Protein AF-A0A1G3A917-F1 (afdb_monomer)

Solvent-accessible surface area (backbone atoms only — not comparable to full-atom values): 10271 Å² total; per-residue (Å²): 111,70,70,58,53,52,50,47,42,50,73,70,35,56,65,88,76,51,62,73,64,48,47,64,77,70,24,57,96,47,52,65,67,60,35,37,76,32,86,88,42,58,48,69,62,39,51,50,41,41,50,47,25,75,63,65,50,71,89,45,44,70,58,27,54,52,27,53,67,42,92,51,65,61,38,20,35,29,12,32,46,22,36,33,68,41,28,64,78,30,54,90,41,45,72,60,35,63,55,30,58,70,45,98,45,67,70,37,19,41,40,19,23,44,27,31,32,55,64,73,38,36,69,66,19,48,67,59,38,46,65,41,44,70,40,91,48,53,55,45,15,50,52,30,49,50,40,53,49,53,37,34,76,72,66,63,42,54,70,68,57,51,34,62,63,54,56,90,68,80,76,68,91,58,60,66,70,60,55,48,70,62,61,63,73,82,131

Nearest PDB structures (foldseek):
  3l9t-assembly1_A  TM=4.695E-01  e=6.646E-02  Streptococcus mutans UA159
  4x8q-assembly1_A  TM=4.465E-01  e=1.042E-01  Streptococcus mutans
  7owg-assembly1_Y-2  TM=4.826E-01  e=1.788E-01  Homo sapiens
  7vpw-assembly1_A  TM=4.754E-01  e=8.634E-01  Homo sapiens

Foldseek 3Di:
DVVVVLVVCVVQLPPVLPQPLCQCVQQPVHHSSVSSPDPLRPSNLLSVLLVLLVVLDLVCLVVLLVQCPDPRVSSVLSSLSSLLSVQCSNLVSLVSLVVQCPPPGLSSVLSSLLSVLSVVNVVVSLVSLLVQLLDPRQSSVVSSLVSVVSCCVVVSDPLVRLLVSCDPRDRPPDDPVSCCSNVDDDD

Radius of gyration: 16.98 Å; Cα contacts (8 Å, |Δi|>4): 232; chains: 1; bounding box: 40×34×51 Å

Mean predicted aligned error: 4.38 Å

Structure (mmCIF, N/CA/C/O backbone):
data_AF-A0A1G3A917-F1
#
_entry.id   AF-A0A1G3A917-F1
#
loop_
_atom_site.group_PDB
_atom_site.id
_atom_site.type_symbol
_atom_site.label_atom_id
_atom_site.label_alt_id
_atom_site.label_comp_id
_atom_site.label_asym_id
_atom_site.label_entity_id
_atom_site.label_seq_id
_atom_site.pdbx_PDB_ins_code
_atom_site.Cartn_x
_atom_site.Cartn_y
_atom_site.Cartn_z
_atom_site.occupancy
_atom_site.B_iso_or_equiv
_atom_site.auth_seq_id
_atom_site.auth_comp_id
_atom_site.auth_asym_id
_atom_site.auth_atom_id
_atom_site.pdbx_PDB_model_num
ATOM 1 N N . MET A 1 1 ? -4.226 10.669 -25.600 1.00 65.75 1 MET A N 1
ATOM 2 C CA . MET A 1 1 ? -3.562 11.257 -24.411 1.00 65.75 1 MET A CA 1
ATOM 3 C C . MET A 1 1 ? -3.010 10.174 -23.483 1.00 65.75 1 MET A C 1
ATOM 5 O O . MET A 1 1 ? -1.803 10.152 -23.299 1.00 65.75 1 MET A O 1
ATOM 9 N N . ARG A 1 2 ? -3.831 9.229 -22.990 1.00 80.12 2 ARG A N 1
ATOM 10 C CA . ARG A 1 2 ? -3.392 8.141 -22.085 1.00 80.12 2 ARG A CA 1
ATOM 11 C C . ARG A 1 2 ? -2.236 7.281 -22.622 1.00 80.12 2 ARG A C 1
ATOM 13 O O . ARG A 1 2 ? -1.278 7.042 -21.905 1.00 80.12 2 ARG A O 1
ATOM 20 N N . GLU A 1 3 ? -2.277 6.881 -23.892 1.00 85.75 3 GLU A N 1
ATOM 21 C CA . GLU A 1 3 ? -1.203 6.067 -24.491 1.00 85.75 3 GLU A CA 1
ATOM 22 C C . GLU A 1 3 ? 0.139 6.801 -24.621 1.00 85.75 3 GLU A C 1
ATOM 24 O O . GLU A 1 3 ? 1.191 6.179 -24.504 1.00 85.75 3 GLU A O 1
ATOM 29 N N . ILE A 1 4 ? 0.108 8.115 -24.866 1.00 88.88 4 ILE A N 1
ATOM 30 C CA . ILE A 1 4 ? 1.322 8.937 -24.978 1.00 88.88 4 ILE A CA 1
ATOM 31 C C . ILE A 1 4 ? 1.972 9.048 -23.599 1.00 88.88 4 ILE A C 1
ATOM 33 O O . ILE A 1 4 ? 3.148 8.735 -23.462 1.00 88.88 4 ILE A O 1
ATOM 37 N N . LEU A 1 5 ? 1.174 9.363 -22.571 1.00 89.38 5 LEU A N 1
ATOM 38 C CA . LEU A 1 5 ? 1.649 9.418 -21.190 1.00 89.38 5 LEU A CA 1
ATOM 39 C C . LEU A 1 5 ? 2.227 8.072 -20.739 1.00 89.38 5 LEU A C 1
ATOM 41 O O . LEU A 1 5 ? 3.305 8.029 -20.161 1.00 89.38 5 LEU A O 1
ATOM 45 N N . ARG A 1 6 ? 1.555 6.962 -21.064 1.00 92.75 6 ARG A N 1
ATOM 46 C CA . ARG A 1 6 ? 2.050 5.617 -20.747 1.00 92.75 6 ARG A CA 1
ATOM 47 C C . ARG A 1 6 ? 3.413 5.343 -21.384 1.00 92.75 6 ARG A C 1
ATOM 49 O O . ARG A 1 6 ? 4.300 4.806 -20.727 1.00 92.75 6 ARG A O 1
ATOM 56 N N . LYS A 1 7 ? 3.585 5.701 -22.662 1.00 94.00 7 LYS A N 1
ATOM 57 C CA . LYS A 1 7 ? 4.874 5.569 -23.357 1.00 94.00 7 LYS A CA 1
ATOM 58 C C . LYS A 1 7 ? 5.948 6.426 -22.701 1.00 94.00 7 LYS A C 1
ATOM 60 O O . LYS A 1 7 ? 7.072 5.955 -22.576 1.00 94.00 7 LYS A O 1
ATOM 65 N N . ASP A 1 8 ? 5.606 7.636 -22.270 1.00 94.81 8 ASP A N 1
ATOM 66 C CA . ASP A 1 8 ? 6.546 8.517 -21.585 1.00 94.81 8 ASP A CA 1
ATOM 67 C C . ASP A 1 8 ? 6.965 7.965 -20.223 1.00 94.81 8 ASP A C 1
ATOM 69 O O . ASP A 1 8 ? 8.164 7.839 -20.009 1.00 94.81 8 ASP A O 1
ATOM 73 N N . ILE A 1 9 ? 6.025 7.524 -19.382 1.00 95.81 9 ILE A N 1
ATOM 74 C CA . ILE A 1 9 ? 6.294 6.877 -18.081 1.00 95.81 9 ILE A CA 1
ATOM 75 C C . ILE A 1 9 ? 7.260 5.695 -18.237 1.00 95.81 9 ILE A C 1
ATOM 77 O O . ILE A 1 9 ? 8.243 5.577 -17.505 1.00 95.81 9 ILE A O 1
ATOM 81 N N . VAL A 1 10 ? 7.005 4.820 -19.216 1.00 97.06 10 VAL A N 1
ATOM 82 C CA . VAL A 1 10 ? 7.867 3.659 -19.485 1.00 97.06 10 VAL A CA 1
ATOM 83 C C . VAL A 1 10 ? 9.237 4.099 -20.001 1.00 97.06 10 VAL A C 1
ATOM 85 O O . VAL A 1 10 ? 10.260 3.604 -19.534 1.00 97.06 10 VAL A O 1
ATOM 88 N N . ARG A 1 11 ? 9.276 5.052 -20.939 1.00 96.69 11 ARG A N 1
ATOM 89 C CA . ARG A 1 11 ? 10.516 5.554 -21.548 1.00 96.69 11 ARG A CA 1
ATOM 90 C C . ARG A 1 11 ? 11.424 6.238 -20.532 1.00 96.69 11 ARG A C 1
ATOM 92 O O . ARG A 1 11 ? 12.632 6.034 -20.579 1.00 96.69 11 ARG A O 1
ATOM 99 N N . THR A 1 12 ? 10.867 7.066 -19.653 1.00 95.56 12 THR A N 1
ATOM 100 C CA . THR A 1 12 ? 11.625 7.763 -18.604 1.00 95.56 12 THR A CA 1
ATOM 101 C C . THR A 1 12 ? 11.897 6.876 -17.397 1.00 95.56 12 THR A C 1
ATOM 103 O O . THR A 1 12 ? 12.723 7.243 -16.565 1.00 95.56 12 THR A O 1
ATOM 106 N N . ARG A 1 13 ? 11.258 5.699 -17.334 1.00 97.25 13 ARG A N 1
ATOM 107 C CA . ARG A 1 13 ? 11.349 4.743 -16.225 1.00 97.25 13 ARG A CA 1
ATOM 108 C C . ARG A 1 13 ? 10.963 5.422 -14.916 1.00 97.25 13 ARG A C 1
ATOM 110 O O . ARG A 1 13 ? 11.703 5.385 -13.939 1.00 97.25 13 ARG A O 1
ATOM 117 N N 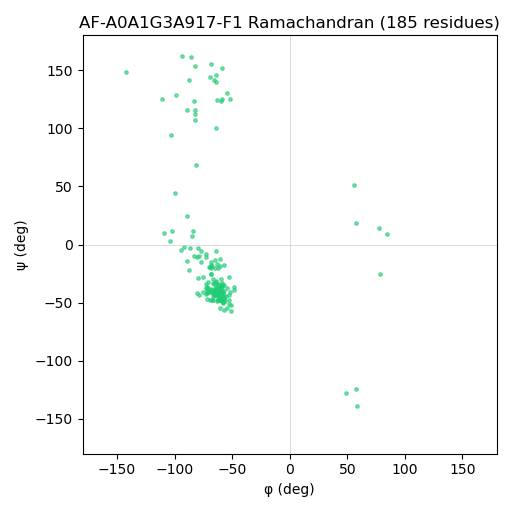. ASP A 1 14 ? 9.803 6.070 -14.960 1.00 96.38 14 ASP A N 1
ATOM 118 C CA . ASP A 1 14 ? 9.286 6.935 -13.905 1.00 96.38 14 ASP A CA 1
ATOM 119 C C . ASP A 1 14 ? 9.297 6.234 -12.542 1.00 96.38 14 ASP A C 1
ATOM 121 O O . ASP A 1 14 ? 8.751 5.139 -12.382 1.00 96.38 14 ASP A O 1
ATOM 125 N N . THR A 1 15 ? 9.936 6.864 -11.560 1.00 95.88 15 THR A N 1
ATOM 126 C CA . THR A 1 15 ? 10.049 6.363 -10.188 1.00 95.88 15 THR A CA 1
ATOM 127 C C . THR A 1 15 ? 8.826 6.693 -9.345 1.00 95.88 15 THR A C 1
ATOM 129 O O . THR A 1 15 ? 8.685 6.129 -8.267 1.00 95.88 15 THR A O 1
ATOM 132 N N . GLY A 1 16 ? 7.914 7.544 -9.831 1.00 95.50 16 GLY A N 1
ATOM 133 C CA . GLY A 1 16 ? 6.670 7.897 -9.138 1.00 95.50 16 GLY A CA 1
ATOM 134 C C . GLY A 1 16 ? 5.689 6.732 -8.951 1.00 95.50 16 GLY A C 1
ATOM 135 O O . GLY A 1 16 ? 4.667 6.890 -8.296 1.00 95.50 16 GLY A O 1
ATOM 136 N N . LEU A 1 17 ? 5.983 5.556 -9.516 1.00 96.81 17 LEU A N 1
ATOM 137 C CA . LEU A 1 17 ? 5.229 4.318 -9.288 1.00 96.81 17 LEU A CA 1
ATOM 138 C C . LEU A 1 17 ? 5.778 3.474 -8.129 1.00 96.81 17 LEU A C 1
ATOM 140 O O . LEU A 1 17 ? 5.231 2.407 -7.845 1.00 96.81 17 LEU A O 1
ATOM 144 N N . ILE A 1 18 ? 6.870 3.906 -7.501 1.00 97.75 18 ILE A N 1
ATOM 145 C CA . ILE A 1 18 ? 7.480 3.245 -6.352 1.00 97.75 18 ILE A CA 1
ATOM 146 C C . ILE A 1 18 ? 7.007 3.991 -5.091 1.00 97.75 18 ILE A C 1
ATOM 148 O O . ILE A 1 18 ? 7.149 5.211 -5.046 1.00 97.75 18 ILE A O 1
ATOM 152 N N . PRO A 1 19 ? 6.469 3.302 -4.071 1.00 96.75 19 PRO A N 1
ATOM 153 C CA . PRO A 1 19 ? 6.174 3.926 -2.781 1.00 96.75 19 PRO A CA 1
ATOM 154 C C . PRO A 1 19 ? 7.458 4.410 -2.101 1.00 96.75 19 PRO A C 1
ATOM 156 O O . PRO A 1 19 ? 8.473 3.710 -2.124 1.00 96.75 19 PRO A O 1
ATOM 159 N N . GLU A 1 20 ? 7.419 5.582 -1.477 1.00 94.69 20 GLU A N 1
ATOM 160 C CA . GLU A 1 20 ? 8.595 6.257 -0.919 1.00 94.69 20 GLU A CA 1
ATOM 161 C C . GLU A 1 20 ? 9.285 5.421 0.165 1.00 94.69 20 GLU A C 1
ATOM 163 O O . GLU A 1 20 ? 10.514 5.342 0.196 1.00 94.69 20 GLU A O 1
ATOM 168 N N . GLY A 1 21 ? 8.504 4.707 0.985 1.00 95.00 21 GLY A N 1
ATOM 169 C CA . GLY A 1 21 ? 9.012 3.777 1.996 1.00 95.00 21 GLY A CA 1
ATOM 170 C C . GLY A 1 21 ? 9.849 2.628 1.426 1.00 95.00 21 GLY A C 1
ATOM 171 O O . GLY A 1 21 ? 10.663 2.032 2.132 1.00 95.00 21 GLY A O 1
ATOM 172 N N . MET A 1 22 ? 9.728 2.347 0.124 1.00 97.12 22 MET A N 1
ATOM 173 C CA . MET A 1 22 ? 10.509 1.310 -0.543 1.00 97.12 22 MET A CA 1
ATOM 174 C C . MET A 1 22 ? 11.850 1.801 -1.104 1.00 97.12 22 MET A C 1
ATOM 176 O O . MET A 1 22 ? 12.678 0.962 -1.472 1.00 97.12 22 MET A O 1
ATOM 180 N N . PHE A 1 23 ? 12.083 3.117 -1.205 1.00 95.81 23 PHE A N 1
ATOM 181 C CA . PHE A 1 23 ? 13.220 3.677 -1.950 1.00 95.81 23 PHE A CA 1
ATOM 182 C C . PHE A 1 23 ? 14.563 3.157 -1.447 1.00 95.81 23 PHE A C 1
ATOM 184 O O . PHE A 1 23 ? 15.304 2.558 -2.227 1.00 95.81 23 PHE A O 1
ATOM 191 N N . GLU A 1 24 ? 14.848 3.332 -0.155 1.00 94.12 24 GLU A N 1
ATOM 192 C CA . GLU A 1 24 ? 16.149 2.999 0.439 1.00 94.12 24 GLU A CA 1
ATOM 193 C C . GLU A 1 24 ? 16.514 1.527 0.222 1.00 94.12 24 GLU A C 1
ATOM 195 O O . GLU A 1 24 ? 17.606 1.200 -0.243 1.00 94.12 24 GLU A O 1
ATOM 200 N N . ARG A 1 25 ? 15.566 0.621 0.483 1.00 96.12 25 ARG A N 1
ATOM 201 C CA . ARG A 1 25 ? 15.803 -0.821 0.363 1.00 96.12 25 ARG A CA 1
ATOM 202 C C . ARG A 1 25 ? 15.903 -1.285 -1.092 1.00 96.12 25 ARG A C 1
ATOM 204 O O . ARG A 1 25 ? 16.648 -2.223 -1.361 1.00 96.12 25 ARG A O 1
ATOM 211 N N . LEU A 1 26 ? 15.161 -0.678 -2.022 1.00 96.69 26 LEU A N 1
ATOM 212 C CA . LEU A 1 26 ? 15.235 -1.034 -3.445 1.00 96.69 26 LEU A CA 1
ATOM 213 C C . LEU A 1 26 ? 16.533 -0.547 -4.092 1.00 96.69 26 LEU A C 1
ATOM 215 O O . LEU A 1 26 ? 17.142 -1.282 -4.871 1.00 96.69 26 LEU A O 1
ATOM 219 N N . MET A 1 27 ? 16.954 0.680 -3.780 1.00 95.31 27 MET A N 1
ATOM 220 C CA . MET A 1 27 ? 18.143 1.266 -4.391 1.00 95.31 27 MET A CA 1
ATOM 221 C C . MET A 1 27 ? 19.447 0.762 -3.757 1.00 95.31 27 MET A C 1
ATOM 223 O O . MET A 1 27 ? 20.456 0.651 -4.461 1.00 95.31 27 MET A O 1
ATOM 227 N N . GLY A 1 28 ? 19.425 0.387 -2.472 1.00 95.06 28 GLY A N 1
ATOM 228 C CA . GLY A 1 28 ? 20.620 -0.023 -1.735 1.00 95.06 28 GLY A CA 1
ATOM 229 C C . GLY A 1 28 ? 21.670 1.087 -1.762 1.00 95.06 28 GLY A C 1
ATOM 230 O O . GLY A 1 28 ? 21.372 2.230 -1.435 1.00 95.06 28 GLY A O 1
ATOM 231 N N . ASP A 1 29 ? 22.878 0.767 -2.226 1.00 94.94 29 ASP A N 1
ATOM 232 C CA . ASP A 1 29 ? 23.981 1.736 -2.333 1.00 94.94 29 ASP A CA 1
ATOM 233 C C . ASP A 1 29 ? 23.898 2.653 -3.572 1.00 94.94 29 ASP A C 1
ATOM 235 O O . ASP A 1 29 ? 24.761 3.507 -3.778 1.00 94.94 29 ASP A O 1
ATOM 239 N N . LYS A 1 30 ? 22.902 2.457 -4.444 1.00 95.25 30 LYS A N 1
ATOM 240 C CA . LYS A 1 30 ? 22.731 3.231 -5.683 1.00 95.25 30 LYS A CA 1
ATOM 241 C C . LYS A 1 30 ? 21.803 4.414 -5.464 1.00 95.25 30 LYS A C 1
ATOM 243 O O . LYS A 1 30 ? 20.974 4.414 -4.564 1.00 95.25 30 LYS A O 1
ATOM 248 N N . THR A 1 31 ? 21.851 5.387 -6.365 1.00 96.12 31 THR A N 1
ATOM 249 C CA . THR A 1 31 ? 20.781 6.384 -6.466 1.00 96.12 31 THR A CA 1
ATOM 250 C C . THR A 1 31 ? 19.483 5.748 -6.974 1.00 96.12 31 THR A C 1
ATOM 252 O O . THR A 1 31 ? 19.497 4.765 -7.724 1.00 96.12 31 THR A O 1
ATOM 255 N N . LEU A 1 32 ? 18.339 6.355 -6.643 1.00 95.81 32 LEU A N 1
ATOM 256 C CA . LEU A 1 32 ? 17.041 5.906 -7.157 1.00 95.81 32 LEU A CA 1
ATOM 257 C C . LEU A 1 32 ? 16.991 5.937 -8.696 1.00 95.81 32 LEU A C 1
ATOM 259 O O . LEU A 1 32 ? 16.410 5.044 -9.307 1.00 95.81 32 LEU A O 1
ATOM 263 N N . TYR A 1 33 ? 17.655 6.913 -9.330 1.00 96.19 33 TYR A N 1
ATOM 264 C CA . TYR A 1 33 ? 17.778 6.975 -10.789 1.00 96.19 33 TYR A CA 1
ATOM 265 C C . TYR A 1 33 ? 18.528 5.760 -11.352 1.00 96.19 33 TYR A C 1
ATOM 267 O O . TYR A 1 33 ? 18.052 5.121 -12.287 1.00 96.19 33 TYR A O 1
ATOM 275 N N . GLU A 1 34 ? 19.673 5.390 -10.777 1.00 97.44 34 GLU A N 1
ATOM 276 C CA . GLU A 1 34 ? 20.443 4.219 -11.219 1.00 97.44 34 GLU A CA 1
ATOM 277 C C . GLU A 1 34 ? 19.683 2.909 -11.002 1.00 97.44 34 GLU A C 1
ATOM 279 O O . GLU A 1 34 ? 19.716 2.026 -11.864 1.00 97.44 34 GLU A O 1
ATOM 284 N N . TYR A 1 35 ? 18.968 2.779 -9.880 1.00 97.56 35 TYR A N 1
ATOM 285 C CA . TYR A 1 35 ? 18.048 1.665 -9.664 1.00 97.56 35 TYR A CA 1
ATOM 286 C C . TYR A 1 35 ? 16.981 1.623 -10.760 1.00 97.56 35 TYR A C 1
ATOM 288 O O . TYR A 1 35 ? 16.806 0.582 -11.401 1.00 97.56 35 TYR A O 1
ATOM 296 N N . ALA A 1 36 ? 16.331 2.759 -11.025 1.00 97.19 36 ALA A N 1
ATOM 297 C CA . ALA A 1 36 ? 15.288 2.868 -12.029 1.00 97.19 36 ALA A CA 1
ATOM 298 C C . ALA A 1 36 ? 15.808 2.476 -13.410 1.00 97.19 36 ALA A C 1
ATOM 300 O O . ALA A 1 36 ? 15.134 1.725 -14.097 1.00 97.19 36 ALA A O 1
ATOM 301 N N . GLN A 1 37 ? 17.018 2.879 -13.806 1.00 97.06 37 GLN A N 1
ATOM 302 C CA . GLN A 1 37 ? 17.626 2.496 -15.090 1.00 97.06 37 GLN A CA 1
ATOM 303 C C . GLN A 1 37 ? 18.089 1.028 -15.159 1.00 97.06 37 GLN A C 1
ATOM 305 O O . GLN A 1 37 ? 18.412 0.533 -16.238 1.00 97.06 37 GLN A O 1
ATOM 310 N N . SER A 1 38 ? 18.113 0.306 -14.039 1.00 96.81 38 SER A N 1
ATOM 311 C CA . SER A 1 38 ? 18.551 -1.088 -13.998 1.00 96.81 38 SER A CA 1
ATOM 312 C C . SER A 1 38 ? 17.433 -2.082 -14.332 1.00 96.81 38 SER A C 1
ATOM 314 O O . SER A 1 38 ? 16.245 -1.791 -14.197 1.00 96.81 38 SER A O 1
ATOM 316 N N . ILE A 1 39 ? 17.819 -3.313 -14.687 1.00 95.88 39 ILE A N 1
ATOM 317 C CA . ILE A 1 39 ? 16.880 -4.425 -14.922 1.00 95.88 39 ILE A CA 1
ATOM 318 C C . ILE A 1 39 ? 16.077 -4.824 -13.676 1.00 95.88 39 ILE A C 1
ATOM 320 O O . ILE A 1 39 ? 15.069 -5.514 -13.800 1.00 95.88 39 ILE A O 1
ATOM 324 N N . ALA A 1 40 ? 16.521 -4.409 -12.483 1.00 96.44 40 ALA A N 1
ATOM 325 C CA . ALA A 1 40 ? 15.826 -4.698 -11.235 1.00 96.44 40 ALA A CA 1
ATOM 326 C C . ALA A 1 40 ? 14.485 -3.958 -11.136 1.00 96.44 40 ALA A C 1
ATOM 328 O O . ALA A 1 40 ? 13.642 -4.384 -10.358 1.00 96.44 40 ALA A O 1
ATOM 329 N N . TYR A 1 41 ? 14.270 -2.909 -11.943 1.00 97.88 41 TYR A N 1
ATOM 330 C CA . TYR A 1 41 ? 13.019 -2.158 -12.004 1.00 97.88 41 TYR A CA 1
ATOM 331 C C . TYR A 1 41 ? 12.193 -2.530 -13.256 1.00 97.88 41 TYR A C 1
ATOM 333 O O . TYR A 1 41 ? 12.412 -1.979 -14.338 1.00 97.88 41 TYR A O 1
ATOM 341 N N . PRO A 1 42 ? 11.233 -3.469 -13.176 1.00 97.75 42 PRO A N 1
ATOM 342 C CA . PRO A 1 42 ? 10.442 -3.911 -14.324 1.00 97.75 42 PRO A CA 1
ATOM 343 C C . PRO A 1 42 ? 9.276 -2.946 -14.617 1.00 97.75 42 PRO A C 1
ATOM 345 O O . PRO A 1 42 ? 8.107 -3.296 -14.431 1.00 97.75 42 PRO A O 1
ATOM 348 N N . ILE A 1 43 ? 9.589 -1.725 -15.064 1.00 97.62 43 ILE A N 1
ATOM 349 C CA . ILE A 1 43 ? 8.623 -0.628 -15.257 1.00 97.62 43 ILE A CA 1
ATOM 350 C C . ILE A 1 43 ? 7.411 -1.025 -16.109 1.00 97.62 43 ILE A C 1
ATOM 352 O O . ILE A 1 43 ? 6.289 -0.681 -15.758 1.00 97.62 43 ILE A O 1
ATOM 356 N N . GLU A 1 44 ? 7.581 -1.789 -17.188 1.00 97.38 44 GLU A N 1
ATOM 357 C CA . GLU A 1 44 ? 6.479 -2.165 -18.081 1.00 97.38 44 GLU A CA 1
ATOM 358 C C . GLU A 1 44 ? 5.415 -2.992 -17.355 1.00 97.38 44 GLU A C 1
ATOM 360 O O . GLU A 1 44 ? 4.218 -2.764 -17.544 1.00 97.38 44 GLU A O 1
ATOM 365 N N . ARG A 1 45 ? 5.860 -3.920 -16.497 1.00 98.19 45 ARG A N 1
ATOM 366 C CA . ARG A 1 45 ? 4.989 -4.781 -15.685 1.00 98.19 45 ARG A CA 1
ATOM 367 C C . ARG A 1 45 ? 4.327 -3.986 -14.565 1.00 98.19 45 ARG A C 1
ATOM 369 O O . ARG A 1 45 ? 3.152 -4.184 -14.280 1.00 98.19 45 ARG A O 1
ATOM 376 N N . ILE A 1 46 ? 5.074 -3.070 -13.948 1.00 98.44 46 ILE A N 1
ATOM 377 C CA . ILE A 1 46 ? 4.558 -2.190 -12.893 1.00 98.44 46 ILE A CA 1
ATOM 378 C C . ILE A 1 46 ? 3.460 -1.285 -13.455 1.00 98.44 46 ILE A C 1
ATOM 380 O O . ILE A 1 46 ? 2.370 -1.237 -12.894 1.00 98.44 46 ILE A O 1
ATOM 384 N N . VAL A 1 47 ? 3.707 -0.639 -14.597 1.00 97.81 47 VAL A N 1
ATOM 385 C CA . VAL A 1 47 ? 2.725 0.210 -15.286 1.00 97.81 47 VAL A CA 1
ATOM 386 C C . VAL A 1 47 ? 1.490 -0.588 -15.685 1.00 97.81 47 VAL A C 1
ATOM 388 O O . VAL A 1 47 ? 0.385 -0.081 -15.548 1.00 97.81 47 VAL A O 1
ATOM 391 N N . GLU A 1 48 ? 1.642 -1.828 -16.158 1.00 97.69 48 GLU A N 1
ATOM 392 C CA . GLU A 1 48 ? 0.497 -2.690 -16.471 1.00 97.69 48 GLU A CA 1
ATOM 393 C C . GLU A 1 48 ? -0.403 -2.914 -15.249 1.00 97.69 48 GLU A C 1
ATOM 395 O O . GLU A 1 48 ? -1.612 -2.707 -15.338 1.00 97.69 48 GLU A O 1
ATOM 400 N N . VAL A 1 49 ? 0.162 -3.281 -14.097 1.00 98.44 49 VAL A N 1
ATOM 401 C CA . VAL A 1 49 ? -0.636 -3.520 -12.883 1.00 98.44 49 VAL A CA 1
ATOM 402 C C . VAL A 1 49 ? -1.196 -2.217 -12.309 1.00 98.44 49 VAL A C 1
ATOM 404 O O . VAL A 1 49 ? -2.351 -2.191 -11.886 1.00 98.44 49 VAL A O 1
ATOM 407 N N . ALA A 1 50 ? -0.441 -1.119 -12.365 1.00 97.88 50 ALA A N 1
ATOM 408 C CA . ALA A 1 50 ? -0.924 0.202 -11.973 1.00 97.88 50 ALA A CA 1
ATOM 409 C C . ALA A 1 50 ? -2.095 0.676 -12.856 1.00 97.88 50 ALA A C 1
ATOM 411 O O . ALA A 1 50 ? -3.080 1.206 -12.345 1.00 97.88 50 ALA A O 1
ATOM 412 N N . ASP A 1 51 ? -2.041 0.425 -14.170 1.00 96.75 51 ASP A N 1
ATOM 413 C CA . ASP A 1 51 ? -3.140 0.702 -15.101 1.00 96.75 51 ASP A CA 1
ATOM 414 C C . ASP A 1 51 ? -4.397 -0.108 -14.745 1.00 96.75 51 ASP A C 1
ATOM 416 O O . ASP A 1 51 ? -5.503 0.444 -14.768 1.00 96.75 51 ASP A O 1
ATOM 420 N N . LEU A 1 52 ? -4.236 -1.393 -14.393 1.00 97.44 52 LEU A N 1
ATOM 421 C CA . LEU A 1 52 ? -5.338 -2.243 -13.928 1.00 97.44 52 LEU A CA 1
ATOM 422 C C . LEU A 1 52 ? -5.945 -1.690 -12.635 1.00 97.44 52 LEU A C 1
ATOM 424 O O . LEU A 1 52 ? -7.161 -1.530 -12.563 1.00 97.44 52 LEU A O 1
ATOM 428 N N . ALA A 1 53 ? -5.119 -1.332 -11.651 1.00 97.44 53 ALA A N 1
ATOM 429 C CA . ALA A 1 53 ? -5.574 -0.740 -10.396 1.00 97.44 53 ALA A CA 1
ATOM 430 C C . ALA A 1 53 ? -6.351 0.571 -10.633 1.00 97.44 53 ALA A C 1
ATOM 432 O O . ALA A 1 53 ? -7.475 0.734 -10.157 1.00 97.44 53 ALA A O 1
ATOM 433 N N . ALA A 1 54 ? -5.802 1.478 -11.444 1.00 95.75 54 ALA A N 1
ATOM 434 C CA . ALA A 1 54 ? -6.411 2.771 -11.753 1.00 95.7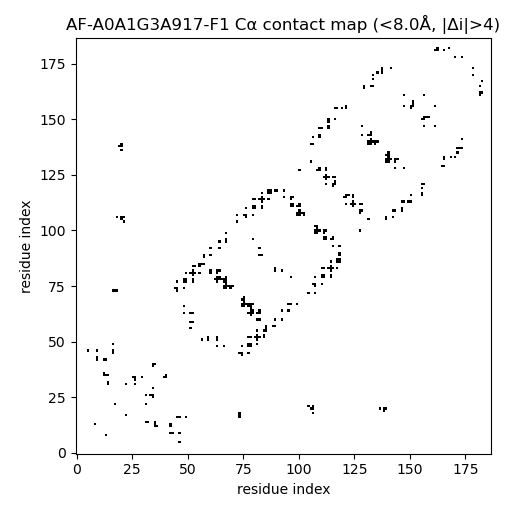5 54 ALA A CA 1
ATOM 435 C C . ALA A 1 54 ? -7.687 2.670 -12.609 1.00 95.75 54 ALA A C 1
ATOM 437 O O . ALA A 1 54 ? -8.475 3.615 -12.648 1.00 95.75 54 ALA A O 1
ATOM 438 N N . SER A 1 55 ? -7.906 1.548 -13.304 1.00 95.69 55 SER A N 1
ATOM 439 C CA . SER A 1 55 ? -9.096 1.342 -14.140 1.00 95.69 55 SER A CA 1
ATOM 440 C C . SER A 1 55 ? -10.397 1.225 -13.341 1.00 95.69 55 SER A C 1
ATOM 442 O O . SER A 1 55 ? -11.456 1.542 -13.879 1.00 95.69 55 SER A O 1
ATOM 444 N N . ARG A 1 56 ? -10.321 0.799 -12.068 1.00 95.56 56 ARG A N 1
ATOM 445 C CA . ARG A 1 56 ? -11.479 0.468 -11.212 1.00 95.56 56 ARG A CA 1
ATOM 446 C C . ARG A 1 56 ? -12.403 -0.615 -11.791 1.00 95.56 56 ARG A C 1
ATOM 448 O O . ARG A 1 56 ? -13.553 -0.732 -11.365 1.00 95.56 56 ARG A O 1
ATOM 455 N N . ASP A 1 57 ? -11.910 -1.387 -12.756 1.00 96.19 57 ASP A N 1
ATOM 456 C CA . ASP A 1 57 ? -12.624 -2.498 -13.375 1.00 96.19 57 ASP A CA 1
ATOM 457 C C . ASP A 1 57 ? -12.500 -3.748 -12.492 1.00 96.19 57 ASP A C 1
ATOM 459 O O . ASP A 1 57 ? -11.407 -4.275 -12.278 1.00 96.19 57 ASP A O 1
ATOM 463 N N . ASP A 1 58 ? -13.621 -4.234 -11.962 1.00 94.81 58 ASP A N 1
ATOM 464 C CA . ASP A 1 58 ? -13.650 -5.431 -11.119 1.00 94.81 58 ASP A CA 1
ATOM 465 C C . ASP A 1 58 ? -13.363 -6.717 -11.903 1.00 94.81 58 ASP A C 1
ATOM 467 O O . ASP A 1 58 ? -12.900 -7.697 -11.314 1.00 94.81 58 ASP A O 1
ATOM 471 N N . SER A 1 59 ? -13.502 -6.710 -13.233 1.00 97.44 59 SER A N 1
ATOM 472 C CA . SER A 1 59 ? -13.064 -7.824 -14.078 1.00 97.44 59 SER A CA 1
ATOM 473 C C . SER A 1 59 ? -11.542 -8.032 -14.046 1.00 97.44 59 SER A C 1
ATOM 475 O O . SER A 1 59 ? -11.058 -9.133 -14.322 1.00 97.44 59 SER A O 1
ATOM 477 N N . ALA A 1 60 ? -10.775 -7.013 -13.637 1.00 97.25 60 ALA A N 1
ATOM 478 C CA . ALA A 1 60 ? -9.331 -7.103 -13.442 1.00 97.25 60 ALA A CA 1
ATOM 479 C C . ALA A 1 60 ? -8.931 -7.779 -12.118 1.00 97.25 60 ALA A C 1
ATOM 481 O O . ALA A 1 60 ? -7.753 -8.107 -11.943 1.00 97.25 60 ALA A O 1
ATOM 482 N N . LEU A 1 61 ? -9.873 -8.036 -11.201 1.00 98.25 61 LEU A N 1
ATOM 483 C CA . LEU A 1 61 ? -9.587 -8.580 -9.870 1.00 98.25 61 LEU A CA 1
ATOM 484 C C . LEU A 1 61 ? -8.739 -9.868 -9.886 1.00 98.25 61 LEU A C 1
ATOM 486 O O . LEU A 1 61 ? -7.778 -9.929 -9.119 1.00 98.25 61 LEU A O 1
ATOM 490 N N . PRO A 1 62 ? -8.972 -10.868 -10.765 1.00 98.50 62 PRO A N 1
ATOM 491 C CA . PRO A 1 62 ? -8.110 -12.051 -10.825 1.00 98.50 62 PRO A CA 1
ATOM 492 C C . PRO A 1 62 ? -6.644 -11.719 -11.137 1.00 98.50 62 PRO A C 1
ATOM 494 O O . PRO A 1 62 ? -5.735 -12.340 -10.587 1.00 98.50 62 PRO A O 1
ATOM 497 N N . LYS A 1 63 ? -6.396 -10.711 -11.985 1.00 98.50 63 LYS A N 1
ATOM 498 C CA . LYS A 1 63 ? -5.038 -10.250 -12.307 1.00 98.50 63 LYS A CA 1
ATOM 499 C C . LYS A 1 63 ? -4.412 -9.479 -11.146 1.00 98.50 63 LYS A C 1
ATOM 501 O O . LYS A 1 63 ? -3.226 -9.653 -10.890 1.00 98.50 63 LYS A O 1
ATOM 506 N N . LEU A 1 64 ? -5.196 -8.680 -10.421 1.00 98.69 64 LEU A N 1
ATOM 507 C CA . LEU A 1 64 ? -4.735 -7.981 -9.216 1.00 98.69 64 LEU A CA 1
ATOM 508 C C . LEU A 1 64 ? -4.347 -8.977 -8.110 1.00 98.69 64 LEU A C 1
ATOM 510 O O . LEU A 1 64 ? -3.267 -8.864 -7.536 1.00 98.69 64 LEU A O 1
ATOM 514 N N . ILE A 1 65 ? -5.154 -10.022 -7.887 1.00 98.69 65 ILE A N 1
ATOM 515 C CA . ILE A 1 65 ? -4.828 -11.120 -6.958 1.00 98.69 65 ILE A CA 1
ATOM 516 C C . ILE A 1 65 ? -3.547 -11.850 -7.391 1.00 98.69 65 ILE A C 1
ATOM 518 O O . ILE A 1 65 ? -2.716 -12.200 -6.549 1.00 98.69 65 ILE A O 1
ATOM 522 N N . ALA A 1 66 ? -3.351 -12.075 -8.693 1.00 98.56 66 ALA A N 1
ATOM 523 C CA . ALA A 1 66 ? -2.109 -12.651 -9.202 1.00 98.56 66 ALA A CA 1
ATOM 524 C C . ALA A 1 66 ? -0.905 -11.728 -8.939 1.00 98.56 66 ALA A C 1
ATOM 526 O O . ALA A 1 66 ? 0.127 -12.203 -8.466 1.00 98.56 66 ALA A O 1
ATOM 527 N N . ALA A 1 67 ? -1.050 -10.417 -9.153 1.00 98.75 67 ALA A N 1
ATOM 528 C CA . ALA A 1 67 ? -0.009 -9.427 -8.873 1.00 98.75 67 ALA A CA 1
ATOM 529 C C . ALA A 1 67 ? 0.386 -9.384 -7.386 1.00 98.75 67 ALA A C 1
ATOM 531 O O . ALA A 1 67 ? 1.566 -9.255 -7.076 1.00 98.75 67 ALA A O 1
ATOM 532 N N . CYS A 1 68 ? -0.553 -9.613 -6.462 1.00 98.62 68 CYS A N 1
ATOM 533 C CA . CYS A 1 68 ? -0.269 -9.769 -5.029 1.00 98.62 68 CYS A CA 1
ATOM 534 C C . CYS A 1 68 ? 0.673 -10.949 -4.696 1.00 98.62 68 CYS A C 1
ATOM 536 O O . CYS A 1 68 ? 1.131 -11.061 -3.562 1.00 98.62 68 CYS A O 1
ATOM 538 N N . ASN A 1 69 ? 0.942 -11.865 -5.632 1.00 98.19 69 ASN A N 1
ATOM 539 C CA . ASN A 1 69 ? 1.888 -12.977 -5.466 1.00 98.19 69 ASN A CA 1
ATOM 540 C C . ASN A 1 69 ? 3.220 -12.752 -6.196 1.00 98.19 69 ASN A C 1
ATOM 542 O O . ASN A 1 69 ? 4.065 -13.646 -6.208 1.00 98.19 69 ASN A O 1
ATOM 546 N N . ASP A 1 70 ? 3.411 -11.597 -6.833 1.00 98.62 70 ASP A N 1
ATOM 547 C CA . ASP A 1 70 ? 4.598 -11.357 -7.642 1.00 98.62 70 ASP A CA 1
ATOM 548 C C . ASP A 1 70 ? 5.879 -11.327 -6.788 1.00 98.62 70 ASP A C 1
ATOM 550 O O . ASP A 1 70 ? 5.877 -10.768 -5.685 1.00 98.62 70 ASP A O 1
ATOM 554 N N . PRO A 1 71 ? 7.011 -11.869 -7.274 1.00 98.06 71 PRO A N 1
ATOM 555 C CA . PRO A 1 71 ? 8.283 -11.731 -6.568 1.00 98.06 71 PRO A CA 1
ATOM 556 C C . PRO A 1 71 ? 8.698 -10.263 -6.378 1.00 98.06 71 PRO A C 1
ATOM 558 O O . PRO A 1 71 ? 9.350 -9.938 -5.383 1.00 98.06 71 PRO A O 1
ATOM 561 N N . HIS A 1 72 ? 8.307 -9.360 -7.283 1.00 98.50 72 HIS A N 1
ATOM 562 C CA . HIS A 1 72 ? 8.675 -7.954 -7.207 1.00 98.50 72 HIS A CA 1
ATOM 563 C C . HIS A 1 72 ? 7.742 -7.168 -6.261 1.00 98.50 72 HIS A C 1
ATOM 565 O O . HIS A 1 72 ? 6.533 -7.101 -6.502 1.00 98.50 72 HIS A O 1
ATOM 571 N N . PRO A 1 73 ? 8.273 -6.489 -5.226 1.00 98.56 73 PRO A N 1
ATOM 572 C CA . PRO A 1 73 ? 7.457 -5.846 -4.191 1.00 98.56 73 PRO A CA 1
ATOM 573 C C . PRO A 1 73 ? 6.569 -4.719 -4.725 1.00 98.56 73 PRO A C 1
ATOM 575 O O . PRO A 1 73 ? 5.403 -4.636 -4.357 1.00 98.56 73 PRO A O 1
ATOM 578 N N . VAL A 1 74 ? 7.056 -3.910 -5.670 1.00 98.62 74 VAL A N 1
ATOM 579 C CA . VAL A 1 74 ? 6.241 -2.833 -6.266 1.00 98.62 74 VAL A CA 1
ATOM 580 C C . VAL A 1 74 ? 5.033 -3.391 -7.036 1.00 98.62 74 VAL A C 1
ATOM 582 O O . VAL A 1 74 ? 3.970 -2.782 -7.039 1.00 98.62 74 VAL A O 1
ATOM 585 N N . ILE A 1 75 ? 5.145 -4.581 -7.643 1.00 98.81 75 ILE A N 1
ATOM 586 C CA . ILE A 1 75 ? 4.009 -5.212 -8.334 1.00 98.81 75 ILE A CA 1
ATOM 587 C C . ILE A 1 75 ? 2.980 -5.706 -7.312 1.00 98.81 75 ILE A C 1
ATOM 589 O O . ILE A 1 75 ? 1.782 -5.493 -7.503 1.00 98.81 75 ILE A O 1
ATOM 593 N N . ARG A 1 76 ? 3.437 -6.299 -6.200 1.00 98.81 76 ARG A N 1
ATOM 594 C CA . ARG A 1 76 ? 2.552 -6.688 -5.093 1.00 98.81 76 ARG A CA 1
ATOM 595 C C . ARG A 1 76 ? 1.829 -5.490 -4.488 1.00 98.81 76 ARG A C 1
ATOM 597 O O . ARG A 1 76 ? 0.625 -5.580 -4.269 1.00 98.81 76 ARG A O 1
ATOM 604 N N . TYR A 1 77 ? 2.541 -4.378 -4.284 1.00 98.81 77 TYR A N 1
ATOM 605 C CA . TYR A 1 77 ? 1.958 -3.115 -3.833 1.00 98.81 77 TYR A CA 1
ATOM 606 C C . TYR A 1 77 ? 0.814 -2.684 -4.752 1.00 98.81 77 TYR A C 1
ATOM 608 O O . TYR A 1 77 ? -0.309 -2.552 -4.284 1.00 98.81 77 TYR A O 1
ATOM 616 N N . TRP A 1 78 ? 1.043 -2.577 -6.066 1.00 98.81 78 TRP A N 1
ATOM 617 C CA . TRP A 1 78 ? -0.014 -2.181 -7.004 1.00 98.81 78 TRP A CA 1
ATOM 618 C C . TRP A 1 78 ? -1.171 -3.185 -7.091 1.00 98.81 78 TRP A C 1
ATOM 620 O O . TRP A 1 78 ? -2.316 -2.774 -7.279 1.00 98.81 78 TRP A O 1
ATOM 630 N N . GLY A 1 79 ? -0.910 -4.483 -6.907 1.00 98.75 79 GLY A N 1
ATOM 631 C CA . GLY A 1 79 ? -1.960 -5.498 -6.775 1.00 98.75 79 GLY A CA 1
ATOM 632 C C . GLY A 1 79 ? -2.873 -5.233 -5.573 1.00 98.75 79 GLY A C 1
ATOM 633 O O . GLY A 1 79 ? -4.099 -5.217 -5.712 1.00 98.75 79 GLY A O 1
ATOM 634 N N . ALA A 1 80 ? -2.280 -4.954 -4.410 1.00 98.81 80 ALA A N 1
ATOM 635 C CA . ALA A 1 80 ? -3.010 -4.615 -3.193 1.00 98.81 80 ALA A CA 1
ATOM 636 C C . ALA A 1 80 ? -3.715 -3.250 -3.298 1.00 98.81 80 ALA A C 1
ATOM 638 O O . ALA A 1 80 ? -4.886 -3.153 -2.939 1.00 98.81 80 ALA A O 1
ATOM 639 N N . THR A 1 81 ? -3.074 -2.237 -3.889 1.00 98.81 81 THR A N 1
ATOM 640 C CA . THR A 1 81 ? -3.679 -0.926 -4.188 1.00 98.81 81 THR A CA 1
ATOM 641 C C . THR A 1 81 ? -4.892 -1.064 -5.102 1.00 98.81 81 THR A C 1
ATOM 643 O O . THR A 1 81 ? -5.918 -0.432 -4.870 1.00 98.81 81 THR A O 1
ATOM 646 N N . GLY A 1 82 ? -4.833 -1.926 -6.121 1.00 98.69 82 GLY A N 1
ATOM 647 C CA . GLY A 1 82 ? -5.995 -2.217 -6.960 1.00 98.69 82 GLY A CA 1
ATOM 648 C C . GLY A 1 82 ? -7.148 -2.837 -6.170 1.00 98.69 82 GLY A C 1
ATOM 649 O O . GLY A 1 82 ? -8.301 -2.465 -6.376 1.00 98.69 82 GLY A O 1
ATOM 650 N N . CYS A 1 83 ? -6.849 -3.731 -5.224 1.00 98.75 83 CYS A N 1
ATOM 651 C CA . CYS A 1 83 ? -7.863 -4.293 -4.330 1.00 98.75 83 CYS A CA 1
ATOM 652 C C . CYS A 1 83 ? -8.465 -3.222 -3.404 1.00 98.75 83 CYS A C 1
ATOM 654 O O . CYS A 1 83 ? -9.685 -3.168 -3.272 1.00 98.75 83 CYS A O 1
ATOM 656 N N . LEU A 1 84 ? -7.639 -2.339 -2.830 1.00 98.75 84 LEU A N 1
ATOM 657 C CA . LEU A 1 84 ? -8.087 -1.187 -2.038 1.00 98.75 84 LEU A CA 1
ATOM 658 C C . LEU A 1 84 ? -9.040 -0.295 -2.844 1.00 98.75 84 LEU A C 1
ATOM 660 O O . LEU A 1 84 ? -10.132 0.023 -2.383 1.00 98.75 84 LEU A O 1
ATOM 664 N N . ILE A 1 85 ? -8.666 0.053 -4.078 1.00 98.56 85 ILE A N 1
ATOM 665 C CA . ILE A 1 85 ? -9.476 0.890 -4.977 1.00 98.56 85 ILE A CA 1
ATOM 666 C C . ILE A 1 85 ? -10.838 0.247 -5.284 1.00 98.56 85 ILE A C 1
ATOM 668 O O . ILE A 1 85 ? -11.838 0.954 -5.416 1.00 98.56 85 ILE A O 1
ATOM 672 N N . LEU A 1 86 ? -10.887 -1.081 -5.412 1.00 98.44 86 LEU A N 1
ATOM 673 C CA . LEU A 1 86 ? -12.121 -1.832 -5.655 1.00 98.44 86 LEU A CA 1
ATOM 674 C C . LEU A 1 86 ? -12.992 -1.995 -4.394 1.00 98.44 86 LEU A C 1
ATOM 676 O O . LEU A 1 86 ? -14.176 -2.321 -4.521 1.00 98.44 86 LEU A O 1
ATOM 680 N N . GLN A 1 87 ? -12.444 -1.745 -3.199 1.00 98.12 87 GLN A N 1
ATOM 681 C CA . GLN A 1 87 ? -13.143 -1.799 -1.909 1.00 98.12 87 GLN A CA 1
ATOM 682 C C . GLN A 1 87 ? -13.948 -3.102 -1.752 1.00 98.12 87 GLN A C 1
ATOM 684 O O . GLN A 1 87 ? -13.420 -4.185 -1.989 1.00 98.12 87 GLN A O 1
ATOM 689 N N . ALA A 1 88 ? -15.243 -3.024 -1.418 1.00 97.50 88 ALA A N 1
ATOM 690 C CA . ALA A 1 88 ? -16.126 -4.180 -1.240 1.00 97.50 88 ALA A CA 1
ATOM 691 C C . ALA A 1 88 ? -16.133 -5.156 -2.436 1.00 97.50 88 ALA A C 1
ATOM 693 O O . ALA A 1 88 ? -16.337 -6.357 -2.251 1.00 97.50 88 ALA A O 1
ATOM 694 N N . LYS A 1 89 ? -15.864 -4.681 -3.663 1.00 98.06 89 LYS A N 1
ATOM 695 C CA . LYS A 1 89 ? -15.771 -5.548 -4.850 1.00 98.06 89 LYS A CA 1
ATOM 696 C C . LYS A 1 89 ? -14.547 -6.468 -4.822 1.00 98.06 89 LYS A C 1
ATOM 698 O O . LYS A 1 89 ? -14.547 -7.493 -5.496 1.00 98.06 89 LYS A O 1
ATOM 703 N N . ALA A 1 90 ? -13.530 -6.145 -4.025 1.00 97.88 90 ALA A N 1
ATOM 704 C CA . ALA A 1 90 ? -12.354 -6.977 -3.805 1.00 97.88 90 ALA A CA 1
ATOM 705 C C . ALA A 1 90 ? -12.558 -8.057 -2.729 1.00 97.88 90 ALA A C 1
ATOM 707 O O . ALA A 1 90 ? -11.586 -8.701 -2.342 1.00 97.88 90 ALA A O 1
ATOM 708 N N . ALA A 1 91 ? -13.789 -8.318 -2.267 1.00 98.31 91 ALA A N 1
ATOM 709 C CA . ALA A 1 91 ? -14.067 -9.389 -1.304 1.00 98.31 91 ALA A CA 1
ATOM 710 C C . ALA A 1 91 ? -13.427 -10.755 -1.664 1.00 98.31 91 ALA A C 1
ATOM 712 O O . ALA A 1 91 ? -12.878 -11.390 -0.763 1.00 98.31 91 ALA A O 1
ATOM 713 N N . PRO A 1 92 ? -13.374 -11.198 -2.942 1.00 98.44 92 PRO A N 1
ATOM 714 C CA . PRO A 1 92 ? -12.659 -12.426 -3.315 1.00 98.44 92 PRO A CA 1
ATOM 715 C C . PRO A 1 92 ? -11.140 -12.410 -3.057 1.00 98.44 92 PRO A C 1
ATOM 717 O O . PRO A 1 92 ? -10.522 -13.468 -2.990 1.00 98.44 92 PRO A O 1
ATOM 720 N N . ALA A 1 93 ? -10.521 -11.235 -2.920 1.00 98.31 93 ALA A N 1
ATOM 721 C CA . ALA A 1 93 ? -9.098 -11.081 -2.618 1.00 98.31 93 ALA A CA 1
ATOM 722 C C . ALA A 1 93 ? -8.785 -11.111 -1.113 1.00 98.31 93 ALA A C 1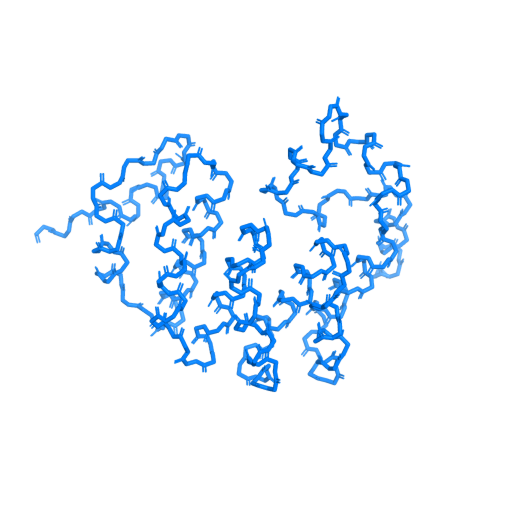
ATOM 724 O O . ALA A 1 93 ? -7.612 -11.046 -0.748 1.00 98.31 93 ALA A O 1
ATOM 725 N N . LYS A 1 94 ? -9.797 -11.216 -0.239 1.00 98.56 94 LYS A N 1
ATOM 726 C CA . LYS A 1 94 ? -9.650 -11.104 1.221 1.00 98.56 94 LYS A CA 1
ATOM 727 C C . LYS A 1 94 ? -8.553 -12.003 1.791 1.00 98.56 94 LYS A C 1
ATOM 729 O O . LYS A 1 94 ? -7.643 -11.499 2.441 1.00 98.56 94 LYS A O 1
ATOM 734 N N . ASP A 1 95 ? -8.571 -13.298 1.479 1.00 98.38 95 ASP A N 1
ATOM 735 C CA . ASP A 1 95 ? -7.550 -14.241 1.963 1.00 98.38 95 ASP A CA 1
ATOM 736 C C . ASP A 1 95 ? -6.144 -13.854 1.497 1.00 98.38 95 ASP A C 1
ATOM 738 O O . ASP A 1 95 ? -5.163 -14.006 2.228 1.00 98.38 95 ASP A O 1
ATOM 742 N N . LYS A 1 96 ? -6.035 -13.316 0.277 1.00 98.62 96 LYS A N 1
ATOM 743 C CA . LYS A 1 96 ? -4.753 -12.874 -0.257 1.00 98.62 96 LYS A CA 1
ATOM 744 C C . LYS A 1 96 ? -4.257 -11.608 0.439 1.00 98.62 96 LYS A C 1
ATOM 746 O O . LYS A 1 96 ? -3.072 -11.532 0.754 1.00 98.62 96 LYS A O 1
ATOM 751 N N . LEU A 1 97 ? -5.140 -10.652 0.719 1.00 98.81 97 LEU A N 1
ATOM 752 C CA . LEU A 1 97 ? -4.811 -9.447 1.484 1.00 98.81 97 LEU A CA 1
ATOM 753 C C . LEU A 1 97 ? -4.399 -9.795 2.922 1.00 98.81 97 LEU A C 1
ATOM 755 O O . LEU A 1 97 ? -3.405 -9.266 3.409 1.00 98.81 97 LEU A O 1
ATOM 759 N N . MET A 1 98 ? -5.069 -10.761 3.561 1.00 98.75 98 MET A N 1
ATOM 760 C CA . MET A 1 98 ? -4.693 -11.262 4.892 1.00 98.75 98 MET A CA 1
ATOM 761 C C . MET A 1 98 ? -3.270 -11.836 4.921 1.00 98.75 98 MET A C 1
ATOM 763 O O . MET A 1 98 ? -2.551 -11.664 5.903 1.00 98.75 98 MET A O 1
ATOM 767 N N . GLN A 1 99 ? -2.822 -12.490 3.844 1.00 98.56 99 GLN A N 1
ATOM 768 C CA . GLN A 1 99 ? -1.430 -12.944 3.732 1.00 98.56 99 GLN A CA 1
ATOM 769 C C . GLN A 1 99 ? -0.448 -11.770 3.610 1.00 98.56 99 GLN A C 1
ATOM 771 O O . GLN A 1 99 ? 0.630 -11.813 4.201 1.00 98.56 99 GLN A O 1
ATOM 776 N N . LEU A 1 100 ? -0.815 -10.723 2.862 1.00 98.81 100 LEU A N 1
ATOM 777 C CA . LEU A 1 100 ? 0.031 -9.543 2.644 1.00 98.81 100 LEU A CA 1
ATOM 778 C C . LEU A 1 100 ? 0.249 -8.699 3.904 1.00 98.81 100 LEU A C 1
ATOM 780 O O . LEU A 1 100 ? 1.246 -7.986 3.984 1.00 98.81 100 LEU A O 1
ATOM 784 N N . LEU A 1 101 ? -0.587 -8.845 4.934 1.00 98.75 101 LEU A N 1
ATOM 785 C CA . LEU A 1 101 ? -0.328 -8.263 6.257 1.00 98.75 101 LEU A CA 1
ATOM 786 C C . LEU A 1 101 ? 1.0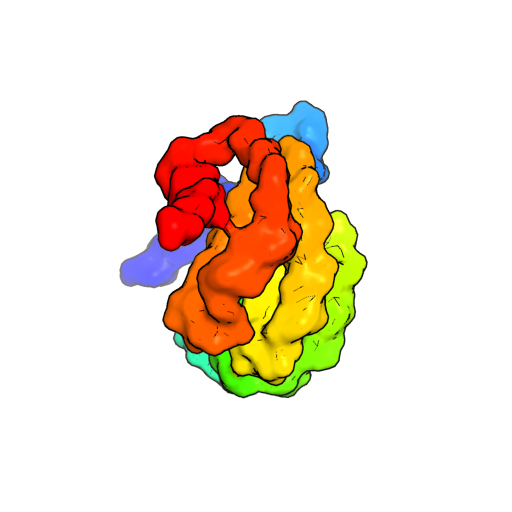06 -8.717 6.877 1.00 98.75 101 LEU A C 1
ATOM 788 O O . LEU A 1 101 ? 1.513 -8.081 7.798 1.00 98.75 101 LEU A O 1
ATOM 792 N N . ARG A 1 102 ? 1.585 -9.813 6.375 1.00 98.25 102 ARG A N 1
ATOM 793 C CA . ARG A 1 102 ? 2.874 -10.366 6.810 1.00 98.25 102 ARG A CA 1
ATOM 794 C C . ARG A 1 102 ? 3.989 -10.187 5.776 1.00 98.25 102 ARG A C 1
ATOM 796 O O . ARG A 1 102 ? 5.043 -10.789 5.941 1.00 98.25 102 ARG A O 1
ATOM 803 N N . ASP A 1 103 ? 3.769 -9.398 4.723 1.00 98.62 103 ASP A N 1
ATOM 804 C CA . ASP A 1 103 ? 4.756 -9.183 3.655 1.00 98.62 103 ASP A CA 1
ATOM 805 C C . ASP A 1 103 ? 6.065 -8.594 4.200 1.00 98.62 103 ASP A C 1
ATOM 807 O O . ASP A 1 103 ? 6.056 -7.864 5.182 1.00 98.62 103 ASP A O 1
ATOM 811 N N . ASP A 1 104 ? 7.209 -8.842 3.575 1.00 97.31 104 ASP A N 1
ATOM 812 C CA . ASP A 1 104 ? 8.488 -8.274 4.021 1.00 97.31 104 ASP A CA 1
ATOM 813 C C . ASP A 1 104 ? 8.568 -6.740 3.907 1.00 97.31 104 ASP A C 1
ATOM 815 O O . ASP A 1 104 ? 9.502 -6.144 4.448 1.00 97.31 104 ASP A O 1
ATOM 819 N N . TRP A 1 105 ? 7.641 -6.099 3.188 1.00 98.12 105 TRP A N 1
ATOM 820 C CA . TRP A 1 105 ? 7.613 -4.652 2.965 1.00 98.12 105 TRP A CA 1
ATOM 821 C C . TRP A 1 105 ? 6.445 -3.995 3.695 1.00 98.12 105 TRP A C 1
ATOM 823 O O . TRP A 1 105 ? 5.287 -4.356 3.489 1.00 98.12 105 TRP A O 1
ATOM 833 N N . MET A 1 106 ? 6.750 -2.994 4.524 1.00 98.00 106 MET A N 1
ATOM 834 C CA . MET A 1 106 ? 5.748 -2.324 5.355 1.00 98.00 106 MET A CA 1
ATOM 835 C C . MET A 1 106 ? 4.699 -1.582 4.516 1.00 98.00 106 MET A C 1
ATOM 837 O O . MET A 1 106 ? 3.520 -1.716 4.823 1.00 98.00 106 MET A O 1
ATOM 841 N N . ASP A 1 107 ? 5.070 -0.931 3.405 1.00 98.25 107 ASP A N 1
ATOM 842 C CA . ASP A 1 107 ? 4.112 -0.296 2.480 1.00 98.25 107 ASP A CA 1
ATOM 843 C C . ASP A 1 107 ? 3.031 -1.267 1.979 1.00 98.25 107 ASP A C 1
ATOM 845 O O . ASP A 1 107 ? 1.866 -0.896 1.847 1.00 98.25 107 ASP A O 1
ATOM 849 N N . ILE A 1 108 ? 3.400 -2.533 1.733 1.00 98.81 108 ILE A N 1
ATOM 850 C CA . ILE A 1 108 ? 2.461 -3.573 1.286 1.00 98.81 108 ILE A CA 1
ATOM 851 C C . ILE A 1 108 ? 1.517 -3.966 2.424 1.00 98.81 108 ILE A C 1
ATOM 853 O O . ILE A 1 108 ? 0.317 -4.128 2.198 1.00 98.81 108 ILE A O 1
ATOM 857 N N . ARG A 1 109 ? 2.034 -4.084 3.654 1.00 98.75 109 ARG A N 1
ATOM 858 C CA . ARG A 1 109 ? 1.202 -4.351 4.838 1.00 98.75 109 ARG A CA 1
ATOM 859 C C . ARG A 1 109 ? 0.190 -3.232 5.063 1.00 98.75 109 ARG A C 1
ATOM 861 O O . ARG A 1 109 ? -0.968 -3.531 5.328 1.00 98.75 109 ARG A O 1
ATOM 868 N N . ILE A 1 110 ? 0.619 -1.974 4.927 1.00 98.81 110 ILE A N 1
ATOM 869 C CA . ILE A 1 110 ? -0.221 -0.783 5.119 1.00 98.81 110 ILE A CA 1
ATOM 870 C C . ILE A 1 110 ? -1.391 -0.791 4.136 1.00 98.81 110 ILE A C 1
ATOM 872 O O . ILE A 1 110 ? -2.543 -0.760 4.561 1.00 98.81 110 ILE A O 1
ATOM 876 N N . VAL A 1 111 ? -1.119 -0.903 2.831 1.00 98.75 111 VAL A N 1
ATOM 877 C CA . VAL A 1 111 ? -2.188 -0.888 1.818 1.00 98.75 111 VAL A CA 1
ATOM 878 C C . VAL A 1 111 ? -3.109 -2.107 1.936 1.00 98.75 111 VAL A C 1
ATOM 880 O O . VAL A 1 111 ? -4.315 -1.997 1.718 1.00 98.75 111 VAL A O 1
ATOM 883 N N . ALA A 1 112 ? -2.575 -3.271 2.326 1.00 98.88 112 ALA A N 1
ATOM 884 C CA . ALA A 1 112 ? -3.384 -4.459 2.573 1.00 98.88 112 ALA A CA 1
ATOM 885 C C . ALA A 1 112 ? -4.297 -4.287 3.797 1.00 98.88 112 ALA A C 1
ATOM 887 O O . ALA A 1 112 ? -5.464 -4.672 3.730 1.00 98.88 112 ALA A O 1
ATOM 888 N N . ALA A 1 113 ? -3.796 -3.687 4.881 1.00 98.81 113 ALA A N 1
ATOM 889 C CA . ALA A 1 113 ? -4.578 -3.362 6.071 1.00 98.81 113 ALA A CA 1
ATOM 890 C C . ALA A 1 113 ? -5.700 -2.370 5.741 1.00 98.81 113 ALA A C 1
ATOM 892 O O . ALA A 1 113 ? -6.860 -2.620 6.070 1.00 98.81 113 ALA A O 1
ATOM 893 N N . GLU A 1 114 ? -5.389 -1.299 5.008 1.00 98.75 114 GLU A N 1
ATOM 894 C CA . GLU A 1 114 ? -6.400 -0.344 4.560 1.00 98.75 114 GLU A CA 1
ATOM 895 C C . GLU A 1 114 ? -7.474 -1.040 3.712 1.00 98.75 114 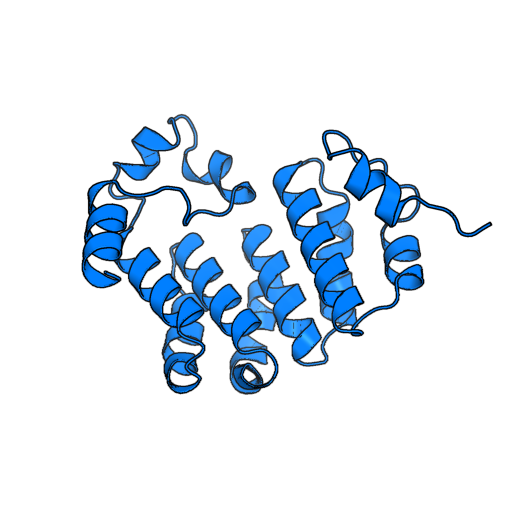GLU A C 1
ATOM 897 O O . GLU A 1 114 ? -8.661 -0.921 4.014 1.00 98.75 114 GLU A O 1
ATOM 902 N N . ALA A 1 115 ? -7.082 -1.851 2.721 1.00 98.75 115 ALA A N 1
ATOM 903 C CA . ALA A 1 115 ? -8.019 -2.597 1.876 1.00 98.75 115 ALA A CA 1
ATOM 904 C C . ALA A 1 115 ? -8.933 -3.520 2.696 1.00 98.75 115 ALA A C 1
ATOM 906 O O . ALA A 1 115 ? -10.132 -3.609 2.437 1.00 98.75 115 ALA A O 1
ATOM 907 N N . LEU A 1 116 ? -8.376 -4.196 3.700 1.00 98.81 116 LEU A N 1
ATOM 908 C CA . LEU A 1 116 ? -9.099 -5.112 4.577 1.00 98.81 116 LEU A CA 1
ATOM 909 C C . LEU A 1 116 ? -10.129 -4.408 5.466 1.00 98.81 116 LEU A C 1
ATOM 911 O O . LEU A 1 116 ? -11.179 -4.993 5.738 1.00 98.81 116 LEU A O 1
ATOM 915 N N . SER A 1 117 ? -9.905 -3.146 5.840 1.00 98.50 117 SER A N 1
ATOM 916 C CA . SER A 1 117 ? -10.907 -2.353 6.565 1.00 98.50 117 SER A CA 1
ATOM 917 C C . SER A 1 117 ? -12.212 -2.191 5.766 1.00 98.50 117 SER A C 1
ATOM 919 O O . SER A 1 117 ? -13.300 -2.405 6.303 1.00 98.50 117 SER A O 1
ATOM 921 N N . TYR A 1 118 ? -12.112 -1.970 4.447 1.00 98.31 118 TYR A N 1
ATOM 922 C CA . TYR A 1 118 ? -13.260 -1.922 3.531 1.00 98.31 118 TYR A CA 1
ATOM 923 C C . TYR A 1 118 ? -13.945 -3.287 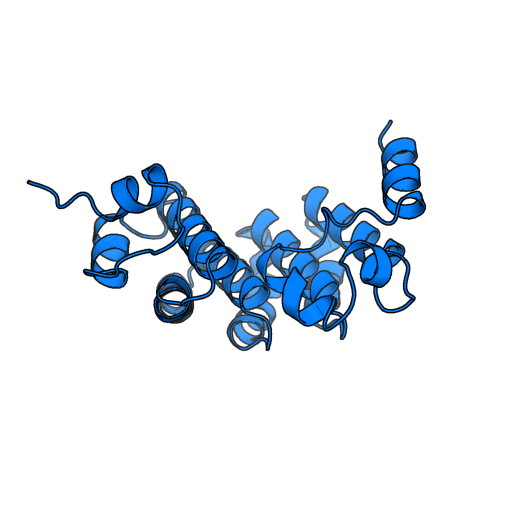3.352 1.00 98.31 118 TYR A C 1
ATOM 925 O O . TYR A 1 118 ? -15.069 -3.357 2.851 1.00 98.31 118 TYR A O 1
ATOM 933 N N . LEU A 1 119 ? -13.285 -4.376 3.759 1.00 98.31 119 LEU A N 1
ATOM 934 C CA . LEU A 1 119 ? -13.798 -5.750 3.730 1.00 98.31 119 LEU A CA 1
ATOM 935 C C . LEU A 1 119 ? -14.262 -6.247 5.111 1.00 98.31 119 LEU A C 1
ATOM 937 O O . LEU A 1 119 ? -14.527 -7.443 5.281 1.00 98.31 119 LEU A O 1
ATOM 941 N N . GLY A 1 120 ? -14.377 -5.334 6.081 1.00 97.75 120 GLY A N 1
ATOM 942 C CA . GLY A 1 120 ? -14.888 -5.603 7.425 1.00 97.75 120 GLY A CA 1
ATOM 943 C C . GLY A 1 120 ? -13.853 -6.135 8.417 1.00 97.75 120 GLY A C 1
ATOM 944 O O . GLY A 1 120 ? -14.234 -6.530 9.512 1.00 97.75 120 GLY A O 1
ATOM 945 N N . GLU A 1 121 ? -12.566 -6.135 8.070 1.00 98.31 121 GLU A N 1
ATOM 946 C CA . GLU A 1 121 ? -11.469 -6.611 8.928 1.00 98.31 121 GLU A CA 1
ATOM 947 C C . GLU A 1 121 ? -10.738 -5.445 9.615 1.00 98.31 121 GLU A C 1
ATOM 949 O O . GLU A 1 121 ? -9.508 -5.381 9.646 1.00 98.31 121 GLU A O 1
ATOM 954 N N . THR A 1 122 ? -11.501 -4.486 10.150 1.00 97.69 122 THR A N 1
ATOM 955 C CA . THR A 1 122 ? -10.952 -3.267 10.763 1.00 97.69 122 THR A CA 1
ATOM 956 C C . THR A 1 122 ? -9.989 -3.574 11.907 1.00 97.69 122 THR A C 1
ATOM 958 O O . THR A 1 122 ? -8.891 -3.032 11.915 1.00 97.69 122 THR A O 1
ATOM 961 N N . GLU A 1 123 ? -10.352 -4.427 12.870 1.00 97.75 123 GLU A N 1
ATOM 962 C CA . GLU A 1 123 ? -9.477 -4.661 14.032 1.00 97.75 123 GLU A CA 1
ATOM 963 C C . GLU A 1 123 ? -8.155 -5.319 13.622 1.00 97.75 123 GLU A C 1
ATOM 965 O O . GLU A 1 123 ? -7.097 -4.884 14.066 1.00 97.75 123 GLU A O 1
ATOM 970 N N . THR A 1 124 ? -8.181 -6.278 12.692 1.00 98.12 124 THR A N 1
ATOM 971 C CA . THR A 1 124 ? -6.951 -6.863 12.140 1.00 98.12 124 THR A CA 1
ATOM 972 C C . THR A 1 124 ? -6.099 -5.822 11.411 1.00 98.12 124 THR A C 1
ATOM 974 O O . THR A 1 124 ? -4.875 -5.832 11.535 1.00 98.12 124 THR A O 1
ATOM 977 N N . ALA A 1 125 ? -6.720 -4.900 10.670 1.00 98.06 125 ALA A N 1
ATOM 978 C CA . ALA A 1 125 ? -6.001 -3.793 10.049 1.00 98.06 125 ALA A CA 1
ATOM 979 C C . ALA A 1 125 ? -5.321 -2.898 11.101 1.00 98.06 125 ALA A C 1
ATOM 981 O O . ALA A 1 125 ? -4.145 -2.565 10.955 1.00 98.06 125 ALA A O 1
ATOM 982 N N . LEU A 1 126 ? -6.025 -2.558 12.185 1.00 97.94 126 LEU A N 1
ATOM 983 C CA . LEU A 1 126 ? -5.489 -1.739 13.277 1.00 97.94 126 LEU A CA 1
ATOM 984 C C . LEU A 1 126 ? -4.329 -2.425 14.011 1.00 97.94 126 LEU A C 1
ATOM 986 O O . LEU A 1 126 ? -3.325 -1.768 14.274 1.00 97.94 126 LEU A O 1
ATOM 990 N N . GLU A 1 127 ? -4.420 -3.731 14.282 1.00 97.50 127 GLU A N 1
ATOM 991 C CA . GLU A 1 127 ? -3.337 -4.515 14.903 1.00 97.50 127 GLU A CA 1
ATOM 992 C C . GLU A 1 127 ? -2.033 -4.457 14.094 1.00 97.50 127 GLU A C 1
ATOM 994 O O . GLU A 1 127 ? -0.940 -4.442 14.661 1.00 97.50 127 GLU A O 1
ATOM 999 N N . VAL A 1 128 ? -2.137 -4.409 12.763 1.00 98.12 128 VAL A N 1
ATOM 1000 C CA . VAL A 1 128 ? -0.976 -4.308 11.868 1.00 98.12 128 VAL A CA 1
ATOM 1001 C C . VAL A 1 128 ? -0.467 -2.875 11.770 1.00 98.12 128 VAL A C 1
ATOM 1003 O O . VAL A 1 128 ? 0.746 -2.663 11.779 1.00 98.12 128 VAL A O 1
ATOM 1006 N N . LEU A 1 129 ? -1.364 -1.891 11.677 1.00 97.19 129 LEU A N 1
ATOM 1007 C CA . LEU A 1 129 ? -0.987 -0.484 11.535 1.00 97.19 129 LEU A CA 1
ATOM 1008 C C . LEU A 1 129 ? -0.388 0.096 12.823 1.00 97.19 129 LEU A C 1
ATOM 1010 O O . LEU A 1 129 ? 0.515 0.923 12.732 1.00 97.19 129 LEU A O 1
ATOM 1014 N N . GLU A 1 130 ? -0.813 -0.351 14.009 1.00 94.81 130 GLU A N 1
ATOM 1015 C CA . GLU A 1 130 ? -0.320 0.166 15.294 1.00 94.81 130 GLU A CA 1
ATOM 1016 C C . GLU A 1 130 ? 1.212 0.190 15.425 1.00 94.81 130 GLU A C 1
ATOM 1018 O O . GLU A 1 130 ? 1.770 1.266 15.669 1.00 94.81 130 GLU A O 1
ATOM 1023 N N . PRO A 1 131 ? 1.931 -0.937 15.272 1.00 94.25 131 PRO A N 1
ATOM 1024 C CA . PRO A 1 131 ? 3.385 -0.919 15.369 1.00 94.25 131 PRO A CA 1
ATOM 1025 C C . PRO A 1 131 ? 4.051 -0.164 14.209 1.00 94.25 131 PRO A C 1
ATOM 1027 O O . PRO A 1 131 ? 5.155 0.344 14.380 1.00 94.25 131 PRO A O 1
ATOM 1030 N N . ILE A 1 132 ? 3.404 -0.070 13.041 1.00 94.94 132 ILE A N 1
ATOM 1031 C CA . ILE A 1 132 ? 3.962 0.594 11.852 1.00 94.94 132 ILE A CA 1
ATOM 1032 C C . ILE A 1 132 ? 3.915 2.117 12.001 1.00 94.94 132 ILE A C 1
ATOM 1034 O O . ILE A 1 132 ? 4.890 2.794 11.683 1.00 94.94 132 ILE A O 1
ATOM 1038 N N . VAL A 1 133 ? 2.825 2.662 12.544 1.00 91.94 133 VAL A N 1
ATOM 1039 C CA . VAL A 1 133 ? 2.714 4.097 12.854 1.00 91.94 133 VAL A CA 1
ATOM 1040 C C . VAL A 1 133 ? 3.810 4.536 13.830 1.00 91.94 133 VAL A C 1
ATOM 1042 O O . VAL A 1 133 ? 4.317 5.649 13.727 1.00 91.94 133 VAL A O 1
ATOM 1045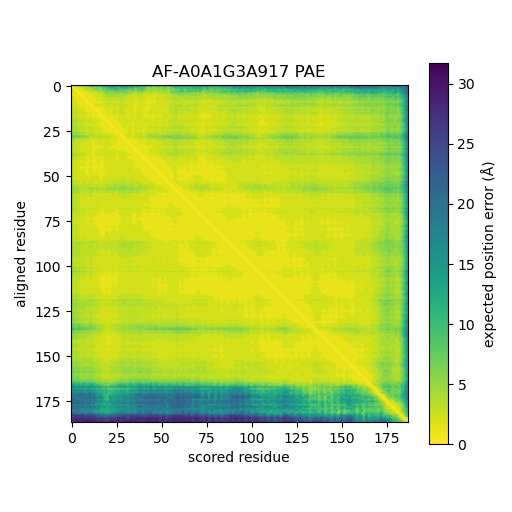 N N . LYS A 1 134 ? 4.221 3.647 14.737 1.00 89.25 134 LYS A N 1
ATOM 1046 C CA . LYS A 1 134 ? 5.288 3.876 15.723 1.00 89.25 134 LYS A CA 1
ATOM 1047 C C . LYS A 1 134 ? 6.699 3.603 15.173 1.00 89.25 134 LYS A C 1
ATOM 1049 O O . LYS A 1 134 ? 7.649 3.579 15.948 1.00 89.25 134 LYS A O 1
ATOM 1054 N N . SER A 1 135 ? 6.843 3.349 13.871 1.00 89.38 135 SER A N 1
ATOM 1055 C CA . SER A 1 135 ? 8.142 3.138 13.228 1.00 89.38 135 SER A CA 1
ATOM 1056 C C . SER A 1 135 ? 8.962 4.429 13.174 1.00 89.38 135 SER A C 1
ATOM 1058 O O . SER A 1 135 ? 8.421 5.496 12.898 1.00 89.38 135 SER A O 1
ATOM 1060 N N . ASP A 1 136 ? 10.282 4.307 13.329 1.00 87.06 136 ASP A N 1
ATOM 1061 C CA . ASP A 1 136 ? 11.230 5.414 13.138 1.00 87.06 136 ASP A CA 1
ATOM 1062 C C . ASP A 1 136 ? 11.415 5.800 11.654 1.00 87.06 136 ASP A C 1
ATOM 1064 O O . ASP A 1 136 ? 12.074 6.790 11.339 1.00 87.06 136 ASP A O 1
ATOM 1068 N N . GLN A 1 137 ? 10.861 5.019 10.717 1.00 89.44 137 GLN A N 1
ATOM 1069 C CA . GLN A 1 137 ? 10.911 5.327 9.288 1.00 89.44 137 GLN A CA 1
ATOM 1070 C C . GLN A 1 137 ? 9.807 6.321 8.922 1.00 89.44 137 GLN A C 1
ATOM 1072 O O . GLN A 1 137 ? 8.635 5.955 8.839 1.00 89.44 137 GLN A O 1
ATOM 1077 N N . GLU A 1 138 ? 10.194 7.569 8.654 1.00 89.44 138 GLU A N 1
ATOM 1078 C CA . GLU A 1 138 ? 9.273 8.693 8.438 1.00 89.44 138 GLU A CA 1
ATOM 1079 C C . GLU A 1 138 ? 8.212 8.405 7.363 1.00 89.44 138 GLU A C 1
ATOM 1081 O O . GLU A 1 138 ? 7.016 8.530 7.629 1.00 89.44 138 GLU A O 1
ATOM 1086 N N . TYR A 1 139 ? 8.624 7.946 6.174 1.00 91.62 139 TYR A N 1
ATOM 1087 C CA . TYR A 1 139 ? 7.697 7.631 5.080 1.00 91.62 139 TYR A CA 1
ATOM 1088 C C . TYR A 1 139 ? 6.729 6.494 5.425 1.00 91.62 139 TYR A C 1
ATOM 1090 O O . TYR A 1 139 ? 5.559 6.542 5.049 1.00 91.62 139 TYR A O 1
ATOM 1098 N N . ILE A 1 140 ? 7.193 5.494 6.176 1.00 94.50 140 ILE A N 1
ATOM 1099 C CA . ILE A 1 140 ? 6.373 4.355 6.597 1.00 94.50 140 ILE A CA 1
ATOM 1100 C C . ILE A 1 140 ? 5.354 4.776 7.657 1.00 94.50 140 ILE A C 1
ATOM 1102 O O . ILE A 1 140 ? 4.172 4.448 7.535 1.00 94.50 140 ILE A O 1
ATOM 1106 N N . SER A 1 141 ? 5.793 5.521 8.674 1.00 92.62 141 SER A N 1
ATOM 1107 C CA . SER A 1 141 ? 4.912 6.063 9.712 1.00 92.62 141 SER A CA 1
ATOM 1108 C C . SER A 1 141 ? 3.844 6.969 9.091 1.00 92.62 141 SER A C 1
ATOM 1110 O O . SER A 1 141 ? 2.652 6.803 9.359 1.00 92.62 141 SER A O 1
ATOM 1112 N N . LEU A 1 142 ? 4.245 7.852 8.168 1.00 91.50 142 LEU A N 1
ATOM 1113 C CA . LEU A 1 142 ? 3.342 8.726 7.423 1.00 91.50 142 LEU A CA 1
ATOM 1114 C C . LEU A 1 142 ? 2.312 7.942 6.600 1.00 91.50 142 LEU A C 1
ATOM 1116 O O . LEU A 1 142 ? 1.121 8.241 6.662 1.00 91.50 142 LEU A O 1
ATOM 1120 N N . ALA A 1 143 ? 2.748 6.934 5.841 1.00 94.69 143 ALA A N 1
ATOM 1121 C CA . ALA A 1 143 ? 1.849 6.106 5.043 1.00 94.69 143 ALA A CA 1
ATOM 1122 C C . ALA A 1 143 ? 0.818 5.374 5.919 1.00 94.69 143 ALA A C 1
ATOM 1124 O O . ALA A 1 143 ? -0.361 5.322 5.568 1.00 94.69 143 ALA A O 1
ATOM 1125 N N . ALA A 1 144 ? 1.227 4.865 7.083 1.00 95.94 144 ALA A N 1
ATOM 1126 C CA . ALA A 1 144 ? 0.317 4.204 8.013 1.00 95.94 144 ALA A CA 1
ATOM 1127 C C . ALA A 1 144 ? -0.689 5.182 8.644 1.00 95.94 144 ALA A C 1
ATOM 1129 O O . ALA A 1 144 ? -1.863 4.846 8.790 1.00 95.94 144 ALA A O 1
ATOM 1130 N N . LEU A 1 145 ? -0.267 6.409 8.962 1.00 93.94 145 LEU A N 1
ATOM 1131 C CA . LEU A 1 145 ? -1.167 7.467 9.431 1.00 93.94 145 LEU A CA 1
ATOM 1132 C C . LEU A 1 145 ? -2.181 7.885 8.364 1.00 93.94 145 LEU A C 1
ATOM 1134 O O . LEU A 1 145 ? -3.351 8.075 8.687 1.00 93.94 145 LEU A O 1
ATOM 1138 N N . ASN A 1 146 ? -1.762 7.979 7.100 1.00 94.38 146 ASN A N 1
ATOM 1139 C CA . ASN A 1 146 ? -2.673 8.251 5.987 1.00 94.38 146 ASN A CA 1
ATOM 1140 C C . ASN A 1 146 ? -3.714 7.133 5.834 1.00 94.38 146 ASN A C 1
ATOM 1142 O O . ASN A 1 146 ? -4.896 7.426 5.678 1.00 94.38 146 ASN A O 1
ATOM 1146 N N . ALA A 1 147 ? -3.308 5.863 5.946 1.00 97.06 147 ALA A N 1
ATOM 1147 C CA . ALA A 1 147 ? -4.247 4.742 5.929 1.00 97.06 147 ALA A CA 1
ATOM 1148 C C . ALA A 1 147 ? -5.274 4.841 7.071 1.00 97.06 147 ALA A C 1
ATOM 1150 O O . ALA A 1 147 ? -6.470 4.663 6.842 1.00 97.06 147 ALA A O 1
ATOM 1151 N N . LEU A 1 148 ? -4.842 5.193 8.289 1.00 96.06 148 LEU A N 1
ATOM 1152 C CA . LEU A 1 148 ? -5.754 5.423 9.416 1.00 96.06 148 LEU A CA 1
ATOM 1153 C C . LEU A 1 148 ? -6.711 6.602 9.168 1.00 96.06 148 LEU A C 1
ATOM 1155 O O . LEU A 1 148 ? -7.891 6.491 9.500 1.00 96.06 148 LEU A O 1
ATOM 1159 N N . ASP A 1 149 ? -6.242 7.698 8.564 1.00 94.50 149 ASP A N 1
ATOM 1160 C CA . ASP A 1 149 ? -7.092 8.828 8.159 1.00 94.50 149 ASP A CA 1
ATOM 1161 C C . ASP A 1 149 ? -8.161 8.383 7.147 1.00 94.50 149 ASP A C 1
ATOM 1163 O O . ASP A 1 149 ? -9.351 8.632 7.341 1.00 94.50 149 ASP A O 1
ATOM 1167 N N . PHE A 1 150 ? -7.782 7.632 6.109 1.00 96.56 150 PHE A N 1
ATOM 1168 C CA . PHE A 1 150 ? -8.741 7.109 5.131 1.00 96.56 150 PHE A CA 1
ATOM 1169 C C . PHE A 1 150 ? -9.746 6.139 5.758 1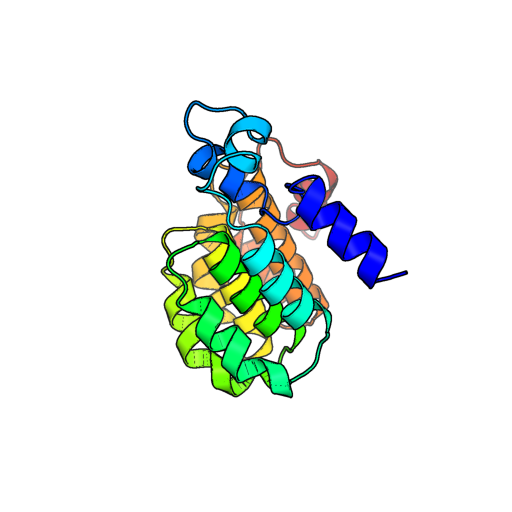.00 96.56 150 PHE A C 1
ATOM 1171 O O . PHE A 1 150 ? -10.945 6.233 5.483 1.00 96.56 150 PHE A O 1
ATOM 1178 N N . MET A 1 151 ? -9.296 5.256 6.652 1.00 97.25 151 MET A N 1
ATOM 1179 C CA . MET A 1 151 ? -10.178 4.373 7.419 1.00 97.25 151 MET A CA 1
ATOM 1180 C C . MET A 1 151 ? -11.161 5.169 8.290 1.00 97.25 151 MET A C 1
ATOM 1182 O O . MET A 1 151 ? -12.329 4.789 8.404 1.00 97.25 151 MET A O 1
ATOM 1186 N N . GLN A 1 152 ? -10.721 6.278 8.890 1.00 96.44 152 GLN A N 1
ATOM 1187 C CA . GLN A 1 152 ? -11.567 7.168 9.686 1.00 96.44 152 GLN A CA 1
ATOM 1188 C C . GLN A 1 152 ? -12.610 7.879 8.827 1.00 96.44 152 GLN A C 1
ATOM 1190 O O . GLN A 1 152 ? -13.792 7.882 9.173 1.00 96.44 152 GLN A O 1
ATOM 1195 N N . GLN A 1 153 ? -12.193 8.448 7.696 1.00 95.38 153 GLN A N 1
ATOM 1196 C CA . GLN A 1 153 ? -13.072 9.157 6.764 1.00 95.38 153 GLN A CA 1
ATOM 1197 C C . GLN A 1 153 ? -14.130 8.232 6.156 1.00 95.38 153 GLN A C 1
ATOM 1199 O O . GLN A 1 153 ? -15.271 8.646 5.952 1.00 95.38 153 GLN A O 1
ATOM 1204 N N . ALA A 1 154 ? -13.776 6.970 5.916 1.00 96.06 154 ALA A N 1
ATOM 1205 C CA . ALA A 1 154 ? -14.703 5.939 5.465 1.00 96.06 154 ALA A CA 1
ATOM 1206 C C . ALA A 1 154 ? -15.612 5.390 6.587 1.00 96.06 154 ALA A C 1
ATOM 1208 O O . ALA A 1 154 ? -16.528 4.614 6.318 1.00 96.06 154 ALA A O 1
ATOM 1209 N N . GLY A 1 155 ? -15.396 5.803 7.842 1.00 96.94 155 GLY A N 1
ATOM 1210 C CA . GLY A 1 155 ? -16.192 5.385 8.997 1.00 96.94 155 GLY A CA 1
ATOM 1211 C C . GLY A 1 155 ? -15.868 3.981 9.510 1.00 96.94 155 GLY A C 1
ATOM 1212 O O . GLY A 1 155 ? -16.639 3.430 10.294 1.00 96.94 155 GLY A O 1
ATOM 1213 N N . HIS A 1 156 ? -14.745 3.394 9.091 1.00 97.06 156 HIS A N 1
ATOM 1214 C CA . HIS A 1 156 ? -14.310 2.071 9.542 1.00 97.06 156 HIS A CA 1
ATOM 1215 C C . HIS A 1 156 ? -13.746 2.096 10.963 1.00 97.06 156 HIS A C 1
ATOM 1217 O O . HIS A 1 156 ? -13.842 1.095 11.665 1.00 97.06 156 HIS A O 1
ATOM 1223 N N . VAL A 1 157 ? -13.190 3.229 11.399 1.00 96.38 157 VAL A N 1
ATOM 1224 C CA . VAL A 1 157 ? -12.625 3.430 12.739 1.00 96.38 157 VAL A CA 1
ATOM 1225 C C . VAL A 1 157 ? -12.941 4.843 13.239 1.00 96.38 157 VAL A C 1
ATOM 1227 O O . VAL A 1 157 ? -13.051 5.784 12.455 1.00 96.38 157 VAL A O 1
ATOM 1230 N N . SER A 1 158 ? -13.110 5.018 14.551 1.00 95.19 158 SER A N 1
ATOM 1231 C CA . SER A 1 158 ? -13.305 6.348 15.136 1.00 95.19 158 SER A CA 1
ATOM 1232 C C . SER A 1 158 ? -11.975 7.072 15.355 1.00 95.19 158 SER A C 1
ATOM 1234 O O . SER A 1 158 ? -10.938 6.452 15.603 1.00 95.19 158 SER A O 1
ATOM 1236 N N . LEU A 1 159 ? -12.012 8.407 15.345 1.00 91.06 159 LEU A N 1
ATOM 1237 C CA . LEU A 1 159 ? -10.838 9.220 15.669 1.00 91.06 159 LEU A CA 1
ATOM 1238 C C . LEU A 1 159 ? -10.310 8.926 17.083 1.00 91.06 159 LEU A C 1
ATOM 1240 O O . LEU A 1 159 ? -9.103 8.854 17.287 1.00 91.06 159 LEU A O 1
ATOM 1244 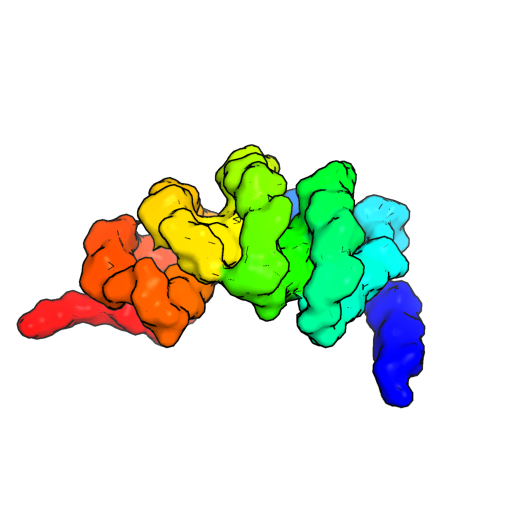N N . ASP A 1 160 ? -11.199 8.693 18.051 1.00 91.81 160 ASP A N 1
ATOM 1245 C CA . ASP A 1 160 ? -10.798 8.351 19.420 1.00 91.81 160 ASP A CA 1
ATOM 1246 C C . ASP A 1 160 ? -10.066 7.010 19.492 1.00 91.81 160 ASP A C 1
ATOM 1248 O O . ASP A 1 160 ? -9.086 6.882 20.226 1.00 91.81 160 ASP A O 1
ATOM 1252 N N . ARG A 1 161 ? -10.488 6.021 18.695 1.00 93.25 161 ARG A N 1
ATOM 1253 C CA . ARG A 1 161 ? -9.798 4.731 18.609 1.00 93.25 161 ARG A CA 1
ATOM 1254 C C . ARG A 1 161 ? -8.402 4.890 18.009 1.00 93.25 161 ARG A C 1
ATOM 1256 O O . ARG A 1 161 ? -7.458 4.315 18.544 1.00 93.25 161 ARG A O 1
ATOM 1263 N N . ILE A 1 162 ? -8.255 5.707 16.964 1.00 91.69 162 ILE A N 1
ATOM 1264 C CA . ILE A 1 162 ? -6.942 6.034 16.386 1.00 91.69 162 ILE A CA 1
ATOM 1265 C C . ILE A 1 162 ? -6.051 6.734 17.419 1.00 91.69 162 ILE A C 1
ATOM 1267 O O . ILE A 1 162 ? -4.903 6.341 17.606 1.00 91.69 162 ILE A O 1
ATOM 1271 N N . ARG A 1 163 ? -6.581 7.724 18.144 1.00 89.31 163 ARG A N 1
ATOM 1272 C CA . ARG A 1 163 ? -5.841 8.431 19.203 1.00 89.31 163 ARG A CA 1
ATOM 1273 C C . ARG A 1 163 ? -5.370 7.491 20.307 1.00 89.31 163 ARG A C 1
ATOM 1275 O O . ARG A 1 163 ? -4.237 7.608 20.754 1.00 89.31 163 ARG A O 1
ATOM 1282 N N . GLN A 1 164 ? -6.207 6.546 20.733 1.00 90.38 164 GLN A N 1
ATOM 1283 C CA . GLN A 1 164 ? -5.817 5.528 21.716 1.00 90.38 164 GLN A CA 1
ATOM 1284 C C . GLN A 1 164 ? -4.695 4.619 21.200 1.00 90.38 164 GLN A C 1
ATOM 1286 O O . GLN A 1 164 ? -3.779 4.303 21.952 1.00 90.38 164 GLN A O 1
ATOM 1291 N N . LEU A 1 165 ? -4.765 4.216 19.930 1.00 89.38 165 LEU A N 1
ATOM 1292 C CA . LEU A 1 165 ? -3.773 3.358 19.278 1.00 89.38 165 LEU A CA 1
ATOM 1293 C C . LEU A 1 165 ? -2.409 4.059 19.155 1.00 89.38 165 LEU A C 1
ATOM 1295 O O . LEU A 1 165 ? -1.365 3.468 19.448 1.00 89.38 165 LEU A O 1
ATOM 1299 N N . ILE A 1 166 ? -2.422 5.338 18.777 1.00 85.38 166 ILE A N 1
ATOM 1300 C CA . ILE A 1 166 ? -1.220 6.172 18.676 1.00 85.38 166 ILE A CA 1
ATOM 1301 C C . ILE A 1 166 ? -0.676 6.525 20.069 1.00 85.38 166 ILE A C 1
ATOM 1303 O O . ILE A 1 166 ? 0.538 6.540 20.266 1.00 85.38 166 ILE A O 1
ATOM 1307 N N . GLY A 1 167 ? -1.542 6.759 21.056 1.00 84.31 167 GLY A N 1
ATOM 1308 C CA . GLY A 1 167 ? -1.141 7.141 22.410 1.00 84.31 167 GLY A CA 1
ATOM 1309 C C . GLY A 1 167 ? -0.316 8.432 22.426 1.00 84.31 167 GLY A C 1
ATOM 1310 O O . GLY A 1 167 ? -0.599 9.368 21.684 1.00 84.31 167 GLY A O 1
ATOM 1311 N N . ASP A 1 168 ? 0.732 8.471 23.252 1.00 76.94 168 ASP A N 1
ATOM 1312 C CA . ASP A 1 168 ? 1.657 9.612 23.356 1.00 76.94 168 ASP A CA 1
ATOM 1313 C C . ASP A 1 168 ? 2.846 9.514 22.369 1.00 76.94 168 ASP A C 1
ATOM 1315 O O . ASP A 1 168 ? 3.923 10.060 22.626 1.00 76.94 168 ASP A O 1
ATOM 1319 N N . THR A 1 169 ? 2.692 8.782 21.256 1.00 78.62 169 THR A N 1
ATOM 1320 C CA . THR A 1 169 ? 3.766 8.616 20.261 1.00 78.62 169 THR A CA 1
ATOM 1321 C C . THR A 1 169 ? 4.180 9.974 19.701 1.00 78.62 169 THR A C 1
ATOM 1323 O O . THR A 1 169 ? 3.363 10.715 19.156 1.00 78.62 169 THR A O 1
ATOM 1326 N N . GLN A 1 170 ? 5.468 10.295 19.821 1.00 70.50 170 GLN A N 1
ATOM 1327 C CA . GLN A 1 170 ? 6.037 11.491 19.216 1.00 70.50 170 GLN A CA 1
ATOM 1328 C C . GLN A 1 170 ? 6.506 11.168 17.807 1.00 70.50 170 GLN A C 1
ATOM 1330 O O . GLN A 1 170 ? 7.436 10.389 17.615 1.00 70.50 170 GLN A O 1
ATOM 1335 N N . PHE A 1 171 ? 5.882 11.803 16.825 1.00 73.19 171 PHE A N 1
ATOM 1336 C CA . PHE A 1 171 ? 6.307 11.686 15.443 1.00 73.19 171 PHE A CA 1
ATOM 1337 C C . PHE A 1 171 ? 7.463 12.644 15.165 1.00 73.19 171 PHE A C 1
ATOM 1339 O O . PHE A 1 171 ? 7.291 13.864 15.195 1.00 73.19 171 PHE A O 1
ATOM 1346 N N . GLN A 1 172 ? 8.649 12.098 14.911 1.00 65.62 172 GLN A N 1
ATOM 1347 C CA . GLN A 1 172 ? 9.801 12.878 14.463 1.00 65.62 172 GLN A CA 1
ATOM 1348 C C . GLN A 1 172 ? 9.783 12.994 12.936 1.00 65.62 172 GLN A C 1
ATOM 1350 O O . GLN A 1 172 ? 9.394 12.056 12.249 1.00 65.62 172 GLN A O 1
ATOM 1355 N N . GLY A 1 173 ? 10.163 14.154 12.398 1.00 63.75 173 GLY A N 1
ATOM 1356 C CA . GLY A 1 173 ? 10.226 14.388 10.946 1.00 63.75 173 GLY A CA 1
ATOM 1357 C C . GLY A 1 173 ? 8.877 14.661 10.268 1.00 63.75 173 GLY A C 1
ATOM 1358 O O . GLY A 1 173 ? 8.842 15.400 9.291 1.00 63.75 173 GLY A O 1
ATOM 1359 N N . LEU A 1 174 ? 7.753 14.187 10.824 1.00 66.75 174 LEU A N 1
ATOM 1360 C CA . LEU A 1 174 ? 6.445 14.370 10.188 1.00 66.75 174 LEU A CA 1
ATOM 1361 C C . LEU A 1 174 ? 6.006 15.842 10.086 1.00 66.75 174 LEU A C 1
ATOM 1363 O O . LEU A 1 174 ? 6.227 16.633 11.012 1.00 66.75 174 LEU A O 1
ATOM 1367 N N . PRO A 1 175 ? 5.281 16.214 9.010 1.00 66.12 175 PRO A N 1
ATOM 1368 C CA . PRO A 1 175 ? 4.679 17.534 8.898 1.00 66.12 175 PRO A CA 1
ATOM 1369 C C . PRO A 1 175 ? 3.797 17.850 10.110 1.00 66.12 175 PRO A C 1
ATOM 1371 O O . PRO A 1 175 ? 2.901 17.072 10.452 1.00 66.12 175 PRO A O 1
ATOM 1374 N N . ALA A 1 176 ? 3.999 19.030 10.708 1.00 61.19 176 ALA A N 1
ATOM 1375 C CA . ALA A 1 176 ? 3.306 19.472 11.924 1.00 61.19 176 ALA A CA 1
ATOM 1376 C C . ALA A 1 176 ? 1.782 19.275 11.858 1.00 61.19 176 ALA A C 1
ATOM 1378 O O . ALA A 1 176 ? 1.174 18.846 12.828 1.00 61.19 176 ALA A O 1
ATOM 1379 N N . ARG A 1 177 ? 1.175 19.474 10.681 1.00 65.31 177 ARG A N 1
ATOM 1380 C CA . ARG A 1 177 ? -0.264 19.283 10.453 1.00 65.31 177 ARG A CA 1
ATOM 1381 C C . ARG A 1 177 ? -0.767 17.874 10.799 1.00 65.31 177 ARG A C 1
ATOM 1383 O O . ARG A 1 177 ? -1.869 17.747 11.321 1.00 65.31 177 ARG A O 1
ATOM 1390 N N . ILE A 1 178 ? -0.007 16.828 10.478 1.00 66.94 178 ILE A N 1
ATOM 1391 C CA . ILE A 1 178 ? -0.423 15.433 10.705 1.00 66.94 178 ILE A CA 1
ATOM 1392 C C . ILE A 1 178 ? -0.229 15.072 12.174 1.00 66.94 178 ILE A C 1
ATOM 1394 O O . ILE A 1 178 ? -1.134 14.517 12.797 1.00 66.94 178 ILE A O 1
ATOM 1398 N N . ALA A 1 179 ? 0.908 15.478 12.745 1.00 62.91 179 ALA A N 1
ATOM 1399 C CA . ALA A 1 179 ? 1.155 15.346 14.173 1.00 62.91 179 ALA A CA 1
ATOM 1400 C C . ALA A 1 179 ? 0.059 16.060 14.982 1.00 62.91 179 ALA A C 1
ATOM 1402 O O . ALA A 1 179 ? -0.509 15.467 15.890 1.00 62.91 179 ALA A O 1
ATOM 1403 N N . GLU A 1 180 ? -0.318 17.285 14.618 1.00 67.62 180 GLU A N 1
ATOM 1404 C CA . GLU A 1 180 ? -1.383 18.046 15.277 1.00 67.62 180 GLU A CA 1
ATOM 1405 C C . GLU A 1 180 ? -2.765 17.404 15.112 1.00 67.62 180 GLU A C 1
ATOM 1407 O O . GLU A 1 180 ? -3.506 17.315 16.089 1.00 67.62 180 GLU A O 1
ATOM 1412 N N . TYR A 1 181 ? -3.115 16.928 13.912 1.00 72.12 181 TYR A N 1
ATOM 1413 C CA . TYR A 1 181 ? -4.418 16.309 13.644 1.00 72.12 181 TYR A CA 1
ATOM 1414 C C . TYR A 1 181 ? -4.684 15.105 14.562 1.00 72.12 181 TYR A C 1
ATOM 1416 O O . TYR A 1 181 ? -5.756 15.002 15.166 1.00 72.12 181 TYR A O 1
ATOM 1424 N N . PHE A 1 182 ? -3.682 14.240 14.744 1.00 68.94 182 PHE A N 1
ATOM 1425 C CA . PHE A 1 182 ? -3.805 13.055 15.593 1.00 68.94 182 PHE A CA 1
ATOM 1426 C C . PHE A 1 182 ? -3.464 13.305 17.072 1.00 68.94 182 PHE A C 1
ATOM 1428 O O . PHE A 1 182 ? -3.959 12.570 17.924 1.00 68.94 182 PHE A O 1
ATOM 1435 N N . SER A 1 183 ? -2.700 14.354 17.402 1.00 61.56 183 SER A N 1
ATOM 1436 C CA . SER A 1 183 ? -2.268 14.653 18.784 1.00 61.56 183 SER A CA 1
ATOM 1437 C C . SER A 1 183 ? -3.165 15.637 19.539 1.00 61.56 183 SER A C 1
ATOM 1439 O O . SER A 1 183 ? -2.931 15.889 20.723 1.00 61.56 183 SER A O 1
ATOM 1441 N N . GLN A 1 184 ? -4.192 16.217 18.907 1.00 59.25 184 GLN A N 1
ATOM 1442 C CA . GLN A 1 184 ? -5.150 17.068 19.619 1.00 59.25 184 GLN A CA 1
ATOM 1443 C C . GLN A 1 184 ? -5.926 16.240 20.655 1.00 59.25 184 GLN A C 1
ATOM 1445 O O . GLN A 1 184 ? -6.879 15.532 20.323 1.00 59.25 184 GLN A O 1
ATOM 1450 N N . LYS A 1 185 ? -5.517 16.337 21.929 1.00 46.62 185 LYS A N 1
ATOM 1451 C CA . LYS A 1 185 ? -6.315 15.881 23.073 1.00 46.62 185 LYS A CA 1
ATOM 1452 C C . LYS A 1 185 ? -7.637 16.644 23.049 1.00 46.62 185 LYS A C 1
ATOM 1454 O O . LYS A 1 185 ? -7.644 17.872 23.001 1.00 46.62 185 LYS A O 1
ATOM 1459 N N . THR A 1 186 ? -8.746 15.911 23.050 1.00 39.62 186 THR A N 1
ATOM 1460 C CA . THR A 1 186 ? -10.069 16.517 23.230 1.00 39.62 186 THR A CA 1
ATOM 1461 C C . THR A 1 186 ? -10.084 17.144 24.625 1.00 39.62 186 THR A C 1
ATOM 1463 O O . THR A 1 186 ? -9.723 16.462 25.586 1.00 39.62 186 THR A O 1
ATOM 1466 N N . LEU A 1 187 ? -10.383 18.446 24.691 1.00 33.03 187 LEU A N 1
ATOM 1467 C CA . LEU A 1 187 ? -10.538 19.215 25.932 1.00 33.03 187 LEU A CA 1
ATOM 1468 C C . LEU A 1 187 ? -11.623 18.616 26.833 1.00 33.03 187 LEU A C 1
ATOM 1470 O O . LEU A 1 187 ? -12.652 18.164 26.281 1.00 33.03 187 LEU A O 1
#

Secondary structure (DSSP, 8-state):
-HHHHHHHHHHHT-GGGS-GGGHHHHHTTS-HHHHHHSTT--HHHHHHHHHHHHHT-GGGHHHHHHHTT-SSHHHHHHHHHHHHHHGGGGGGGHHHHHHHTT-SSHHHHHHHHHHHHTTT-HHHHHHHHHHHHT-S-HHHHHHHHHHHHHHHHTTSS-HHHHHHHHTT---SSS-HHHHHHHH----

Sequence (187 aa):
MREILRKDIVRTRDTGLIPEGMFERLMGDKTLYEYAQSIAYPIERIVEVADLAASRDDSALPKLIAACNDPHPVIRYWGATGCLILQAKAAPAKDKLMQLLRDDWMDIRIVAAEALSYLGETETALEVLEPIVKSDQEYISLAALNALDFMQQAGHVSLDRIRQLIGDTQFQGLPARIAEYFSQKTL

pLDDT: mean 92.52, std 11.39, range [33.03, 98.88]